Protein AF-A0A7Y7ZBY7-F1 (afdb_monomer)

Organism: Pseudomonas putida (NCBI:txid303)

Radius of gyration: 18.75 Å; Cα contacts (8 Å, |Δi|>4): 855; chains: 1; bounding box: 48×43×57 Å

Sequence (317 aa):
MVASNGKLLLANDKRLPATGGPALFTLDLEQGKISGEPTVLPGDALKEADKYEALTKTLDGRYIIASTAFNKAGTEQDPRADILSTLLYWPVDEPEAAKPLSPSSRGGVTSSIALRKQISEAIGAPYFQIEGITMAPSEPAHEKAADGQLIIGIRKQGNSSADSHFGFLLISAHVKFRNGTLELVEAFKTIQNLNIQAQGQTLGLSGLEYDRFNKDRLYAVTSFEQQSVDAAGKKSTEIGGLLWAVPFTAGKPGTPKLLTREDGSALVFSNKPEGVEVLDAHQIIVVHDDDRVEVKTSEAGIKRGDNEFAYSKIIFP

Secondary structure (DSSP, 8-state):
-EEETTEEEEE-SS--TTT---SEEEEEEETTEEEEEEEEPP-HHHHH-S---EEEE-TTSSEEEEE---S----SS-GGGGGGS-EEEEETT-GGG-EESS-EEETTEEESHHHHHHHHHHHT-SEEEEEEEEEEPPPGGGTTT-SEEEEEEEEEEESSSTTEEEEEEEEEEEEEEETTEEEESS--EEEEEE--EETTEE-EEEEEEE-TTT-SEEEEEEEEEEEEE-TTS-EEEEEEEEEEEEEEETTEE---EE-B-TTS-B-EESSEEEEEEE-SSSEEEEEEE-SSSPPPSBTTBBPP-TTPPPEEEEE--

Foldseek 3Di:
DEDDDQKDWDAALAQDVVPSAASIWIFGADPNDTDDFTHGDDADLRRLDRTWQEKEAALVRQKIKTAAFLQDAADLVGGSRPSSGFIWMDGPVCSNRIDGACWDDGPRDIGNSVLLVLVCVQVVFNGWTWNEWEWAAAFPVCNVPASTKIKTFTQWGHNHPVGIAGWGWIKIFGWHDDPNHIYTPDGIHTQDTDQDDDPNFGWGWQYWYQQSAVRFWIKTKIKDWDWDADPVRDIDIQIKIFIWTFTADSRGTHDIDFDADPVRHGLMASFGWRYKYHPHPFKIKTFGDPPHDADDDDQNWDGDDPRDTIMHIGGHD

Solvent-accessible surface area (backbone atoms only — not comparable to full-atom values): 16248 Å² total; per-residue (Å²): 48,37,78,54,96,56,26,36,39,39,57,30,86,53,55,45,83,91,70,76,41,32,17,37,29,31,30,40,36,56,99,83,42,80,44,80,71,72,44,66,57,62,33,68,67,56,49,67,31,66,44,42,40,24,28,27,45,43,85,84,61,56,31,37,38,38,26,26,35,46,68,53,63,39,48,95,92,49,30,78,41,25,46,38,20,28,37,36,36,24,44,67,92,38,51,60,64,36,43,52,40,66,64,40,72,46,93,86,40,70,14,12,47,68,48,53,59,44,49,23,62,36,72,71,33,82,23,38,28,39,21,17,27,24,40,40,65,38,33,76,93,36,55,89,78,29,77,20,20,47,34,40,29,32,14,34,37,21,82,34,86,90,58,44,46,63,18,42,31,34,32,34,26,40,24,31,76,55,97,91,38,70,40,72,75,48,74,45,36,63,67,42,79,44,83,50,67,58,96,92,37,70,29,17,39,18,15,31,26,48,33,82,67,76,64,45,33,30,43,34,30,28,22,41,77,45,80,46,66,49,99,86,69,50,77,46,72,50,48,18,24,42,42,28,44,23,40,29,55,75,52,40,69,52,78,71,38,78,40,54,44,97,88,66,47,72,45,59,28,77,40,31,38,47,22,40,36,68,77,51,80,38,32,38,41,34,36,37,58,60,93,84,56,87,58,63,74,51,74,62,17,35,51,50,60,102,80,51,68,30,34,21,63,47,75,56,131

pLDDT: mean 89.02, std 11.72, range [44.09, 98.75]

Nearest PDB structures (foldseek):
  7rec-assembly1_E-2  TM=4.934E-01  e=1.276E+00  Homo sapiens
  5ig3-assembly1_F  TM=5.056E-01  e=1.755E+00  Homo sapiens
  8uso-assembly1_B  TM=4.730E-01  e=1.496E+00  Homo sapiens
  8syg-assembly1_B  TM=4.319E-01  e=1.664E+00  Aequorea victoria
  7rec-assembly1_G-2  TM=3.581E-01  e=1.951E+00  Homo sapiens

Structure (mmCIF, N/CA/C/O backbone):
data_AF-A0A7Y7ZBY7-F1
#
_entry.id   AF-A0A7Y7ZBY7-F1
#
loop_
_atom_site.group_PDB
_atom_site.id
_atom_site.type_symbol
_atom_site.label_atom_id
_atom_site.label_alt_id
_atom_site.label_comp_id
_atom_site.label_asym_id
_atom_site.label_entity_id
_atom_site.label_seq_id
_atom_site.pdbx_PDB_ins_code
_atom_site.Cartn_x
_atom_site.Cartn_y
_atom_site.Cartn_z
_atom_site.occupancy
_atom_site.B_iso_or_equiv
_atom_site.auth_seq_id
_atom_site.auth_comp_id
_atom_site.auth_asym_id
_atom_site.auth_atom_id
_atom_site.pdbx_PDB_model_num
ATOM 1 N N . MET A 1 1 ? 1.344 -5.237 4.515 1.00 91.12 1 MET A N 1
ATOM 2 C CA . MET A 1 1 ? 1.536 -6.698 4.685 1.00 91.12 1 MET A CA 1
ATOM 3 C C . MET A 1 1 ? 0.849 -7.436 3.547 1.00 91.12 1 MET A C 1
ATOM 5 O O . MET A 1 1 ? 0.058 -6.802 2.868 1.00 91.12 1 MET A O 1
ATOM 9 N N . VAL A 1 2 ? 1.123 -8.724 3.340 1.00 93.62 2 VAL A N 1
ATOM 10 C CA . VAL A 1 2 ? 0.410 -9.560 2.356 1.00 93.62 2 VAL A CA 1
ATOM 11 C C . VAL A 1 2 ? 0.508 -11.044 2.720 1.00 93.62 2 VAL A C 1
ATOM 13 O O . VAL A 1 2 ? 1.566 -11.499 3.156 1.00 93.62 2 VAL A O 1
ATOM 16 N N . ALA A 1 3 ? -0.573 -11.810 2.550 1.00 93.69 3 ALA A N 1
ATOM 17 C CA . ALA A 1 3 ? -0.591 -13.248 2.827 1.00 93.69 3 ALA A CA 1
ATOM 18 C C . ALA A 1 3 ? -0.306 -14.071 1.560 1.00 93.69 3 ALA A C 1
ATOM 20 O O . ALA A 1 3 ? -0.929 -13.859 0.512 1.00 93.69 3 ALA A O 1
ATOM 21 N N . SER A 1 4 ? 0.601 -15.046 1.653 1.00 91.75 4 SER A N 1
ATOM 22 C CA . SER A 1 4 ? 0.929 -15.966 0.557 1.00 91.75 4 SER A CA 1
ATOM 23 C C . SER A 1 4 ? 1.514 -17.282 1.070 1.00 91.75 4 SER A C 1
ATOM 25 O O . SER A 1 4 ? 2.331 -17.267 1.982 1.00 91.75 4 SER A O 1
ATOM 27 N N . ASN A 1 5 ? 1.115 -18.416 0.483 1.00 89.31 5 ASN A N 1
ATOM 28 C CA . ASN A 1 5 ? 1.689 -19.745 0.753 1.00 89.31 5 ASN A CA 1
ATOM 29 C C . ASN A 1 5 ? 1.814 -20.103 2.254 1.00 89.31 5 ASN A C 1
ATOM 31 O O . ASN A 1 5 ? 2.837 -20.619 2.694 1.00 89.31 5 ASN A O 1
ATOM 35 N N . GLY A 1 6 ? 0.779 -19.807 3.055 1.00 90.94 6 GLY A N 1
ATOM 36 C CA . GLY A 1 6 ? 0.781 -20.077 4.504 1.00 90.94 6 GLY A CA 1
ATOM 37 C C . GLY A 1 6 ? 1.701 -19.159 5.317 1.00 90.94 6 GLY A C 1
ATOM 38 O O . GLY A 1 6 ? 1.987 -19.441 6.476 1.00 90.94 6 GLY A O 1
ATOM 39 N N . LYS A 1 7 ? 2.173 -18.062 4.720 1.00 92.50 7 LYS A N 1
ATOM 40 C CA . LYS A 1 7 ? 3.019 -17.051 5.353 1.00 92.50 7 LYS A CA 1
ATOM 41 C C . LYS A 1 7 ? 2.389 -15.670 5.257 1.00 92.50 7 LYS A C 1
ATOM 43 O O . LYS A 1 7 ? 1.647 -15.363 4.320 1.00 92.50 7 LYS A O 1
ATOM 48 N N . LEU A 1 8 ? 2.730 -14.819 6.215 1.00 92.12 8 LEU A N 1
ATOM 49 C CA . LEU A 1 8 ? 2.445 -13.393 6.190 1.00 92.12 8 LEU A CA 1
ATOM 50 C C . LEU A 1 8 ? 3.744 -12.628 5.950 1.00 92.12 8 LEU A C 1
ATOM 52 O O . LEU A 1 8 ? 4.642 -12.648 6.788 1.00 92.12 8 LEU A O 1
ATOM 56 N N . LEU A 1 9 ? 3.835 -11.949 4.810 1.00 92.62 9 LEU A N 1
ATOM 57 C CA . LEU A 1 9 ? 4.921 -11.031 4.495 1.00 92.62 9 LEU A CA 1
ATOM 58 C C . LEU A 1 9 ? 4.618 -9.647 5.080 1.00 92.62 9 LEU A C 1
ATOM 60 O O . LEU A 1 9 ? 3.569 -9.048 4.819 1.00 92.62 9 LEU A O 1
ATOM 64 N N . LEU A 1 10 ? 5.564 -9.129 5.852 1.00 88.56 10 LEU A N 1
ATOM 65 C CA . LEU A 1 10 ? 5.464 -7.887 6.607 1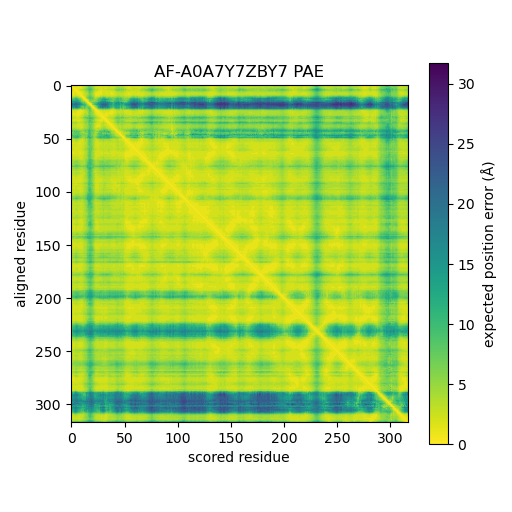.00 88.56 10 LEU A CA 1
ATOM 66 C C . LEU A 1 10 ? 6.595 -6.941 6.213 1.00 88.56 10 LEU A C 1
ATOM 68 O O . LEU A 1 10 ? 7.686 -7.378 5.850 1.00 88.56 10 LEU A O 1
ATOM 72 N N . ALA A 1 11 ? 6.303 -5.647 6.297 1.00 84.88 11 ALA A N 1
ATOM 73 C CA . ALA A 1 11 ? 7.280 -4.574 6.221 1.00 84.88 11 ALA A CA 1
ATOM 74 C C . ALA A 1 11 ? 7.363 -3.908 7.594 1.00 84.88 11 ALA A C 1
ATOM 76 O O . ALA A 1 11 ? 6.328 -3.685 8.219 1.00 84.88 11 ALA A O 1
ATOM 77 N N . ASN A 1 12 ? 8.572 -3.608 8.053 1.00 73.19 12 ASN A N 1
ATOM 78 C CA . ASN A 1 12 ? 8.822 -2.949 9.327 1.00 73.19 12 ASN A CA 1
ATOM 79 C C . ASN A 1 12 ? 9.445 -1.568 9.110 1.00 73.19 12 ASN A C 1
ATOM 81 O O . ASN A 1 12 ? 10.147 -1.329 8.127 1.00 73.19 12 ASN A O 1
ATOM 85 N N . ASP A 1 13 ? 9.194 -0.652 10.036 1.00 64.81 13 ASP A N 1
ATOM 86 C CA . ASP A 1 13 ? 9.792 0.676 10.036 1.00 64.81 13 ASP A CA 1
ATOM 87 C C . ASP A 1 13 ? 11.280 0.654 10.429 1.00 64.81 13 ASP A C 1
ATOM 89 O O . ASP A 1 13 ? 12.023 1.588 10.114 1.00 64.81 13 ASP A O 1
ATOM 93 N N . LYS A 1 14 ? 11.720 -0.434 11.073 1.00 60.06 14 LYS A N 1
ATOM 94 C CA . LYS A 1 14 ? 13.092 -0.670 11.527 1.00 60.06 14 LYS A CA 1
ATOM 95 C C . LYS A 1 14 ? 13.695 -1.904 10.875 1.00 60.06 14 LYS A C 1
ATOM 97 O O . LYS A 1 14 ? 13.043 -2.930 10.680 1.00 60.06 14 LYS A O 1
ATOM 102 N N . ARG A 1 15 ? 15.004 -1.830 10.623 1.00 61.16 15 ARG A N 1
ATOM 103 C CA . ARG A 1 15 ? 15.808 -3.010 10.284 1.00 61.16 15 ARG A CA 1
ATOM 104 C C . ARG A 1 15 ? 15.755 -4.008 11.438 1.00 61.16 15 ARG A C 1
ATOM 106 O O . ARG A 1 15 ? 15.867 -3.614 12.599 1.00 61.16 15 ARG A O 1
ATOM 113 N N . LEU A 1 16 ? 15.644 -5.294 11.118 1.00 58.69 16 LEU A N 1
ATOM 114 C CA . LEU A 1 16 ? 15.650 -6.346 12.131 1.00 58.69 16 LEU A CA 1
ATOM 115 C C . LEU A 1 16 ? 17.054 -6.446 12.774 1.00 58.69 16 LEU A C 1
ATOM 117 O O . LEU A 1 16 ? 18.022 -6.762 12.070 1.00 58.69 16 LEU A O 1
ATOM 121 N N . PRO A 1 17 ? 17.204 -6.179 14.092 1.00 44.09 17 PRO A N 1
ATOM 122 C CA . PRO A 1 17 ? 18.516 -6.004 14.727 1.00 44.09 17 PRO A CA 1
ATOM 123 C C . PRO A 1 17 ? 19.421 -7.239 14.678 1.00 44.09 17 PRO A C 1
ATOM 125 O O . PRO A 1 17 ? 20.640 -7.102 14.643 1.00 44.09 17 PRO A O 1
ATOM 128 N N . ALA A 1 18 ? 18.841 -8.442 14.669 1.00 44.91 18 ALA A N 1
ATOM 129 C CA . ALA A 1 18 ? 19.596 -9.691 14.761 1.00 44.91 18 ALA A CA 1
ATOM 130 C C . ALA A 1 18 ? 20.302 -10.095 13.453 1.00 44.91 18 ALA A C 1
ATOM 132 O O . ALA A 1 18 ? 21.218 -10.912 13.482 1.00 44.91 18 ALA A O 1
ATOM 133 N N . THR A 1 19 ? 19.896 -9.538 12.307 1.00 46.94 19 THR A N 1
ATOM 134 C CA . THR A 1 19 ? 20.365 -9.990 10.984 1.00 46.94 19 THR A CA 1
ATOM 135 C C . THR A 1 19 ? 20.884 -8.864 10.093 1.00 46.94 19 THR A C 1
ATOM 137 O O . THR A 1 19 ? 21.463 -9.147 9.046 1.00 46.94 19 THR A O 1
ATOM 140 N N . GLY A 1 20 ? 20.679 -7.590 10.464 1.00 49.62 20 GLY A N 1
ATOM 141 C CA . GLY A 1 20 ? 21.021 -6.439 9.614 1.00 49.62 20 GLY A CA 1
ATOM 142 C C . GLY A 1 20 ? 20.280 -6.424 8.269 1.00 49.62 20 GLY A C 1
ATOM 143 O O . GLY A 1 20 ? 20.658 -5.674 7.368 1.00 49.62 20 GLY A O 1
ATOM 144 N N . GLY A 1 21 ? 19.264 -7.282 8.134 1.00 52.72 21 GLY A N 1
ATOM 145 C CA . GLY A 1 21 ? 18.541 -7.561 6.904 1.00 52.72 21 GLY A CA 1
ATOM 146 C C . GLY A 1 21 ? 17.470 -6.520 6.567 1.00 52.72 21 GLY A C 1
ATOM 147 O O . GLY A 1 21 ? 17.202 -5.624 7.374 1.00 52.72 21 GLY A O 1
ATOM 148 N N . PRO A 1 22 ? 16.873 -6.617 5.365 1.00 60.41 22 PRO A N 1
ATOM 149 C CA . PRO A 1 22 ? 15.846 -5.697 4.891 1.00 60.41 22 PRO A CA 1
ATOM 150 C C . PRO A 1 22 ? 14.668 -5.593 5.861 1.00 60.41 22 PRO A C 1
ATOM 152 O O . PRO A 1 22 ? 14.373 -6.512 6.622 1.00 60.41 22 PRO A O 1
ATOM 155 N N . ALA A 1 23 ? 13.938 -4.485 5.758 1.00 73.00 23 ALA A N 1
ATOM 156 C CA . ALA A 1 23 ? 12.681 -4.247 6.465 1.00 73.00 23 ALA A CA 1
ATOM 157 C C . ALA A 1 23 ? 11.562 -5.258 6.124 1.00 73.00 23 ALA A C 1
ATOM 159 O O . ALA A 1 23 ? 10.468 -5.146 6.664 1.00 73.00 23 ALA A O 1
ATOM 160 N N . LEU A 1 24 ? 11.807 -6.226 5.231 1.00 85.25 24 LEU A N 1
ATOM 161 C CA . LEU A 1 24 ? 10.846 -7.224 4.772 1.00 85.25 24 LEU A CA 1
ATOM 162 C C . LEU A 1 24 ? 11.161 -8.608 5.342 1.00 85.25 24 LEU A C 1
ATOM 164 O O . LEU A 1 24 ? 12.264 -9.133 5.169 1.00 85.25 24 LEU A O 1
ATOM 168 N N . PHE A 1 25 ? 10.163 -9.226 5.965 1.00 86.19 25 PHE A N 1
ATOM 169 C CA . PHE A 1 25 ? 10.272 -10.572 6.519 1.00 86.19 25 PHE A CA 1
ATOM 170 C C . PHE A 1 25 ? 8.935 -11.306 6.506 1.00 86.19 25 PHE A C 1
ATOM 172 O O . PHE A 1 25 ? 7.874 -10.702 6.367 1.00 86.19 25 PHE A O 1
ATOM 179 N N . THR A 1 26 ? 8.990 -12.623 6.672 1.00 89.81 26 THR A N 1
ATOM 180 C CA . THR A 1 26 ? 7.810 -13.482 6.787 1.00 89.81 26 THR A CA 1
ATOM 181 C C . THR A 1 26 ? 7.651 -14.039 8.190 1.00 89.81 26 THR A C 1
ATOM 183 O O . THR A 1 26 ? 8.639 -14.316 8.869 1.00 89.81 26 THR A O 1
ATOM 186 N N . LEU A 1 27 ? 6.397 -14.221 8.588 1.00 88.94 27 LEU A N 1
ATOM 187 C CA . LEU A 1 27 ? 5.966 -15.045 9.715 1.00 88.94 27 LEU A CA 1
ATOM 188 C C . LEU A 1 27 ? 5.035 -16.141 9.194 1.00 88.94 27 LEU A C 1
ATOM 190 O O . LEU A 1 27 ? 4.453 -15.997 8.114 1.00 88.94 27 LEU A O 1
ATOM 194 N N . ASP A 1 28 ? 4.884 -17.226 9.944 1.00 90.81 28 ASP A N 1
ATOM 195 C CA . ASP A 1 28 ? 3.938 -18.277 9.583 1.00 90.81 28 ASP A CA 1
ATOM 196 C C . ASP A 1 28 ? 2.507 -17.812 9.872 1.00 90.81 28 ASP A C 1
ATOM 198 O O . ASP A 1 28 ? 2.245 -17.068 10.822 1.00 90.81 28 ASP A O 1
ATOM 202 N N . LEU A 1 29 ? 1.579 -18.225 9.011 1.00 90.75 29 LEU A N 1
ATOM 203 C CA . LEU A 1 29 ? 0.178 -17.837 9.055 1.00 90.75 29 LEU A CA 1
ATOM 204 C C . LEU A 1 29 ? -0.705 -19.075 8.901 1.00 90.75 29 LEU A C 1
ATOM 206 O O . LEU A 1 29 ? -0.967 -19.544 7.793 1.00 90.75 29 LEU A O 1
ATOM 210 N N . GLU A 1 30 ? -1.227 -19.560 10.023 1.00 88.88 30 GLU A N 1
ATOM 211 C CA . GLU A 1 30 ? -2.091 -20.739 10.073 1.00 88.88 30 GLU A CA 1
ATOM 212 C C . GLU A 1 30 ? -3.453 -20.371 10.654 1.00 88.88 30 GLU A C 1
ATOM 214 O O . GLU A 1 30 ? -3.549 -19.834 11.755 1.00 88.88 30 GLU A O 1
ATOM 219 N N . GLN A 1 31 ? -4.531 -20.626 9.903 1.00 84.81 31 GLN A N 1
ATOM 220 C CA . GLN A 1 31 ? -5.911 -20.310 10.325 1.00 84.81 31 GLN A CA 1
ATOM 221 C C . GLN A 1 31 ? -6.081 -18.842 10.787 1.00 84.81 31 GLN A C 1
ATOM 223 O O . GLN A 1 31 ? -6.868 -18.501 11.680 1.00 84.81 31 GLN A O 1
ATOM 228 N N . GLY A 1 32 ? -5.294 -17.955 10.169 1.00 82.62 32 GLY A N 1
ATOM 229 C CA . GLY A 1 32 ? -5.245 -16.531 10.469 1.00 82.62 32 GLY A CA 1
ATOM 230 C C . GLY A 1 32 ? -4.664 -16.178 11.838 1.00 82.62 32 GLY A C 1
ATOM 231 O O . GLY A 1 32 ? -4.966 -15.109 12.364 1.00 82.62 32 GLY A O 1
ATOM 232 N N . LYS A 1 33 ? -3.866 -17.076 12.415 1.00 84.44 33 LYS A N 1
ATOM 233 C CA . LYS A 1 33 ? -2.984 -16.808 13.543 1.00 84.44 33 LYS A CA 1
ATOM 234 C C . LYS A 1 33 ? -1.560 -16.650 13.019 1.00 84.44 33 LYS A C 1
ATOM 236 O O . LYS A 1 33 ? -1.093 -17.487 12.249 1.00 84.44 33 LYS A O 1
ATOM 241 N N . ILE A 1 34 ? -0.904 -15.573 13.438 1.00 85.06 34 ILE A N 1
ATOM 242 C CA . ILE A 1 34 ? 0.516 -15.339 13.172 1.00 85.06 34 ILE A CA 1
ATOM 243 C C . ILE A 1 34 ? 1.332 -16.104 14.219 1.00 85.06 34 ILE A C 1
ATOM 245 O O . ILE A 1 34 ? 0.965 -16.099 15.397 1.00 85.06 34 ILE A O 1
ATOM 249 N N . SER A 1 35 ? 2.407 -16.766 13.796 1.00 85.25 35 SER A N 1
ATOM 250 C CA . SER A 1 35 ? 3.350 -17.441 14.691 1.00 85.25 35 SER A CA 1
ATOM 251 C C . SER A 1 35 ? 4.730 -17.619 14.053 1.00 85.25 35 SER A C 1
ATOM 253 O O . SER A 1 35 ? 4.918 -17.358 12.865 1.00 85.25 35 SER A O 1
ATOM 255 N N . GLY A 1 36 ? 5.678 -18.129 14.839 1.00 82.50 36 GLY A N 1
ATOM 256 C CA . GLY A 1 36 ? 7.024 -18.458 14.376 1.00 82.50 36 GLY A CA 1
ATOM 257 C C . GLY A 1 36 ? 7.995 -17.285 14.484 1.00 82.50 36 GLY A C 1
ATOM 258 O O . GLY A 1 36 ? 7.647 -16.203 14.950 1.00 82.50 36 GLY A O 1
ATOM 259 N N . GLU A 1 37 ? 9.236 -17.527 14.072 1.00 80.94 37 GLU A N 1
ATOM 260 C CA . GLU A 1 37 ? 10.295 -16.517 14.087 1.00 80.94 37 GLU A CA 1
ATOM 261 C C . GLU A 1 37 ? 10.375 -15.778 12.738 1.00 80.94 37 GLU A C 1
ATOM 263 O O . GLU A 1 37 ? 10.221 -16.409 11.683 1.00 80.94 37 GLU A O 1
ATOM 268 N N . PRO A 1 38 ? 10.664 -14.462 12.731 1.00 82.44 38 PRO A N 1
ATOM 269 C CA . PRO A 1 38 ? 10.827 -13.687 11.505 1.00 82.44 38 PRO A CA 1
ATOM 270 C C . PRO A 1 38 ? 11.878 -14.280 10.558 1.00 82.44 38 PRO A C 1
ATOM 272 O O . PRO A 1 38 ? 13.056 -14.392 10.899 1.00 82.44 38 PRO A O 1
ATOM 275 N N . THR A 1 39 ? 11.478 -14.578 9.321 1.00 85.44 39 THR A N 1
ATOM 276 C CA . THR A 1 39 ? 12.400 -14.974 8.246 1.00 85.44 39 THR A CA 1
ATOM 277 C C . THR A 1 39 ? 12.579 -13.830 7.256 1.00 85.44 39 THR A C 1
ATOM 279 O O . THR A 1 39 ? 11.656 -13.476 6.524 1.00 85.44 39 THR A O 1
ATOM 282 N N . VAL A 1 40 ? 13.775 -13.248 7.235 1.00 84.38 40 VAL A N 1
ATOM 283 C CA . VAL A 1 40 ? 14.141 -12.116 6.372 1.00 84.38 40 VAL A CA 1
ATOM 284 C C . VAL A 1 40 ? 14.174 -12.519 4.898 1.00 84.38 40 VAL A C 1
ATOM 286 O O . VAL A 1 40 ? 14.693 -13.582 4.558 1.00 84.38 40 VAL A O 1
ATOM 289 N N . LEU A 1 41 ? 13.673 -11.651 4.015 1.00 84.38 41 LEU A N 1
ATOM 290 C CA . LEU A 1 41 ? 13.715 -11.896 2.572 1.00 84.38 41 LEU A CA 1
ATOM 291 C C . LEU A 1 41 ? 15.125 -11.656 1.995 1.00 84.38 41 LEU A C 1
ATOM 293 O O . LEU A 1 41 ? 15.736 -10.624 2.291 1.00 84.38 41 LEU A O 1
ATOM 297 N N . PRO A 1 42 ? 15.654 -12.562 1.149 1.00 79.50 42 PRO A N 1
ATOM 298 C CA . PRO A 1 42 ? 16.878 -12.312 0.394 1.00 79.50 42 PRO A CA 1
ATOM 299 C C . PRO A 1 42 ? 16.610 -11.385 -0.807 1.00 79.50 42 PRO A C 1
ATOM 301 O O . PRO A 1 42 ? 15.470 -11.194 -1.211 1.00 79.50 42 PRO A O 1
ATOM 304 N N . GLY A 1 43 ? 17.673 -10.824 -1.393 1.00 76.69 43 GLY A N 1
ATOM 305 C CA . GLY A 1 43 ? 17.598 -9.957 -2.578 1.00 76.69 43 GLY A CA 1
ATOM 306 C C . GLY A 1 43 ? 18.186 -8.568 -2.345 1.00 76.69 43 GLY A C 1
ATOM 307 O O . GLY A 1 43 ? 17.932 -7.935 -1.322 1.00 76.69 43 GLY A O 1
ATOM 308 N N . ASP A 1 44 ? 19.000 -8.091 -3.284 1.00 73.81 44 ASP A N 1
ATOM 309 C CA . ASP A 1 44 ? 19.742 -6.838 -3.099 1.00 73.81 44 ASP A CA 1
ATOM 310 C C . ASP A 1 44 ? 18.858 -5.606 -3.296 1.00 73.81 44 ASP A C 1
ATOM 312 O O . ASP A 1 44 ? 18.889 -4.712 -2.455 1.00 73.81 44 ASP A O 1
ATOM 316 N N . ALA A 1 45 ? 17.964 -5.614 -4.291 1.00 74.38 45 ALA A N 1
ATOM 317 C CA . ALA A 1 45 ? 16.979 -4.544 -4.481 1.00 74.38 45 ALA A CA 1
ATOM 318 C C . ALA A 1 45 ? 16.080 -4.348 -3.246 1.00 74.38 45 ALA A C 1
ATOM 320 O O . ALA A 1 45 ? 15.691 -3.228 -2.924 1.00 74.38 45 ALA A O 1
ATOM 321 N N . LEU A 1 46 ? 15.791 -5.427 -2.507 1.00 77.69 46 LEU A N 1
ATOM 322 C CA . LEU A 1 46 ? 15.007 -5.352 -1.274 1.00 77.69 46 LEU A CA 1
ATOM 323 C C . LEU A 1 46 ? 15.780 -4.683 -0.125 1.00 77.69 46 LEU A C 1
ATOM 325 O O . LEU A 1 46 ? 15.154 -4.056 0.728 1.00 77.69 46 LEU A O 1
ATOM 329 N N . LYS A 1 47 ? 17.117 -4.784 -0.115 1.00 72.38 47 LYS A N 1
ATOM 330 C CA . LYS A 1 47 ? 18.008 -4.193 0.902 1.00 72.38 47 LYS A CA 1
ATOM 331 C C . LYS A 1 47 ? 18.302 -2.715 0.676 1.00 72.38 47 LYS A C 1
ATOM 333 O O . LYS A 1 47 ? 18.739 -2.051 1.613 1.00 72.38 47 LYS A O 1
ATOM 338 N N . GLU A 1 48 ? 18.123 -2.213 -0.545 1.00 73.06 48 GLU A N 1
ATOM 339 C CA . GLU A 1 48 ? 18.441 -0.820 -0.874 1.00 73.06 48 GLU A CA 1
ATOM 340 C C . GLU A 1 48 ? 17.526 0.172 -0.151 1.00 73.06 48 GLU A C 1
ATOM 342 O O . GLU A 1 48 ? 17.979 1.255 0.215 1.00 73.06 48 GLU A O 1
ATOM 347 N N . ALA A 1 49 ? 16.264 -0.198 0.095 1.00 70.69 49 ALA A N 1
ATOM 348 C CA . ALA A 1 49 ? 15.328 0.623 0.850 1.00 70.69 49 ALA A CA 1
ATOM 349 C C . ALA A 1 49 ? 15.358 0.298 2.348 1.00 70.69 49 ALA A C 1
ATOM 351 O O . ALA A 1 49 ? 15.127 -0.836 2.767 1.00 70.69 49 ALA A O 1
ATOM 352 N N . ASP A 1 50 ? 15.556 1.336 3.163 1.00 67.69 50 ASP A N 1
ATOM 353 C CA . ASP A 1 50 ? 15.514 1.225 4.625 1.00 67.69 50 ASP A CA 1
ATOM 354 C C . ASP A 1 50 ? 14.113 0.918 5.166 1.00 67.69 50 ASP A C 1
ATOM 356 O O . ASP A 1 50 ? 13.994 0.351 6.250 1.00 67.69 50 ASP A O 1
ATOM 360 N N . LYS A 1 51 ? 13.061 1.303 4.430 1.00 80.94 51 LYS A N 1
ATOM 361 C CA . LYS A 1 51 ? 11.665 1.158 4.848 1.00 80.94 51 LYS A CA 1
ATOM 362 C C . LYS A 1 51 ? 10.733 0.942 3.657 1.00 80.94 51 LYS A C 1
ATOM 364 O O . LYS A 1 51 ? 10.787 1.688 2.676 1.00 80.94 51 LYS A O 1
ATOM 369 N N . TYR A 1 52 ? 9.826 -0.022 3.802 1.00 88.25 52 TYR A N 1
ATOM 370 C CA . TYR A 1 52 ? 8.650 -0.187 2.947 1.00 88.25 52 TYR A CA 1
ATOM 371 C C . TYR A 1 52 ? 7.403 0.178 3.744 1.00 88.25 52 TYR A C 1
ATOM 373 O O . TYR A 1 52 ? 7.305 -0.149 4.921 1.00 88.25 52 TYR A O 1
ATOM 381 N N . GLU A 1 53 ? 6.466 0.861 3.098 1.00 89.56 53 GLU A N 1
ATOM 382 C CA . GLU A 1 53 ? 5.233 1.339 3.736 1.00 89.56 53 GLU A CA 1
ATOM 383 C C . GLU A 1 53 ? 4.026 0.485 3.360 1.00 89.56 53 GLU A C 1
ATOM 385 O O . GLU A 1 53 ? 3.044 0.434 4.088 1.00 89.56 53 GLU A O 1
ATOM 390 N N . ALA A 1 54 ? 4.064 -0.175 2.202 1.00 93.00 54 ALA A N 1
ATOM 391 C CA . ALA A 1 54 ? 2.905 -0.896 1.705 1.00 93.00 54 ALA A CA 1
ATOM 392 C C . ALA A 1 54 ? 3.314 -2.113 0.873 1.00 93.00 54 ALA A C 1
ATOM 394 O O . ALA A 1 54 ? 4.346 -2.110 0.200 1.00 93.00 54 ALA A O 1
ATOM 395 N N . LEU A 1 55 ? 2.483 -3.153 0.932 1.00 95.50 55 LEU A N 1
ATOM 396 C CA . LEU A 1 55 ? 2.645 -4.434 0.247 1.00 95.50 55 LEU A CA 1
ATOM 397 C C . LEU A 1 55 ? 1.282 -4.858 -0.291 1.00 95.50 55 LEU A C 1
ATOM 399 O O . LEU A 1 55 ? 0.279 -4.636 0.376 1.00 95.50 55 LEU A O 1
ATOM 403 N N . THR A 1 56 ? 1.262 -5.500 -1.450 1.00 96.69 56 THR A N 1
ATOM 404 C CA . THR A 1 56 ? 0.088 -6.205 -1.971 1.00 96.69 56 THR A CA 1
ATOM 405 C C . THR A 1 56 ? 0.539 -7.349 -2.877 1.00 96.69 56 THR A C 1
ATOM 407 O O . THR A 1 56 ? 1.735 -7.532 -3.124 1.00 96.69 56 THR A O 1
ATOM 410 N N . LYS A 1 57 ? -0.412 -8.120 -3.399 1.00 95.62 57 LYS A N 1
ATOM 411 C CA . LYS A 1 57 ? -0.168 -9.126 -4.433 1.00 95.62 57 LYS A CA 1
ATOM 412 C C . LYS A 1 57 ? -1.058 -8.896 -5.636 1.00 95.62 57 LYS A C 1
ATOM 414 O O . LYS A 1 57 ? -2.159 -8.369 -5.538 1.00 95.62 57 LYS A O 1
ATOM 419 N N . THR A 1 58 ? -0.567 -9.338 -6.778 1.00 96.25 58 THR A N 1
ATOM 420 C CA . THR A 1 58 ? -1.332 -9.418 -8.026 1.00 96.25 58 THR A CA 1
ATOM 421 C C . THR A 1 58 ? -2.598 -10.258 -7.879 1.00 96.25 58 THR A C 1
ATOM 423 O O . THR A 1 58 ? -2.680 -11.142 -7.027 1.00 96.25 58 THR A O 1
ATOM 426 N N . LEU A 1 59 ? -3.599 -9.988 -8.724 1.00 95.62 59 LEU A N 1
ATOM 427 C CA . LEU A 1 59 ? -4.899 -10.671 -8.676 1.00 95.62 59 LEU A CA 1
ATOM 428 C C . LEU A 1 59 ? -4.793 -12.185 -8.903 1.00 95.62 59 LEU A C 1
ATOM 430 O O . LEU A 1 59 ? -5.595 -12.940 -8.361 1.00 95.62 59 LEU A O 1
ATOM 434 N N . ASP A 1 60 ? -3.804 -12.622 -9.684 1.00 94.31 60 ASP A N 1
ATOM 435 C CA . ASP A 1 60 ? -3.495 -14.037 -9.909 1.00 94.31 60 ASP A CA 1
ATOM 436 C C . ASP A 1 60 ? -2.587 -14.642 -8.823 1.00 94.31 60 ASP A C 1
ATOM 438 O O . ASP A 1 60 ? -2.291 -15.835 -8.858 1.00 94.31 60 ASP A O 1
ATOM 442 N N . GLY A 1 61 ? -2.146 -13.828 -7.859 1.00 94.50 61 GLY A N 1
ATOM 443 C CA . GLY A 1 61 ? -1.300 -14.230 -6.745 1.00 94.50 61 GLY A CA 1
ATOM 444 C C . GLY A 1 61 ? 0.137 -14.584 -7.122 1.00 94.50 61 GLY A C 1
ATOM 445 O O . GLY A 1 61 ? 0.840 -15.110 -6.269 1.00 94.50 61 GLY A O 1
ATOM 446 N N . ARG A 1 62 ? 0.597 -14.324 -8.354 1.00 95.31 62 ARG A N 1
ATOM 447 C CA . ARG A 1 62 ? 1.932 -14.761 -8.807 1.00 95.31 62 ARG A CA 1
ATOM 448 C C . ARG A 1 62 ? 3.061 -13.818 -8.416 1.00 95.31 62 ARG A C 1
ATOM 450 O O . ARG A 1 62 ? 4.203 -14.251 -8.296 1.00 95.31 62 ARG A O 1
ATOM 457 N N . TYR A 1 63 ? 2.750 -12.543 -8.220 1.00 96.94 63 TYR A N 1
ATOM 458 C CA . TYR A 1 63 ? 3.717 -11.502 -7.874 1.00 96.94 63 TYR A CA 1
ATOM 459 C C . TYR A 1 63 ? 3.305 -10.730 -6.630 1.00 96.94 63 TYR A C 1
ATOM 461 O O . TYR A 1 63 ? 2.123 -10.405 -6.460 1.00 96.94 63 TYR A O 1
ATOM 469 N N . ILE A 1 64 ? 4.306 -10.364 -5.835 1.00 97.12 64 ILE A N 1
ATOM 470 C CA . ILE A 1 64 ? 4.219 -9.361 -4.776 1.00 97.12 64 ILE A CA 1
ATOM 471 C C . ILE A 1 64 ? 4.613 -8.000 -5.346 1.00 97.12 64 ILE A C 1
ATOM 473 O O . ILE A 1 64 ? 5.476 -7.909 -6.219 1.00 97.12 64 ILE A O 1
ATOM 477 N N . ILE A 1 65 ? 3.975 -6.947 -4.841 1.00 97.25 65 ILE A N 1
ATOM 478 C CA . ILE A 1 65 ? 4.317 -5.553 -5.112 1.00 97.25 65 ILE A CA 1
ATOM 479 C C . ILE A 1 65 ? 4.540 -4.863 -3.766 1.00 97.25 65 ILE A C 1
ATOM 481 O O . ILE A 1 65 ? 3.752 -5.056 -2.841 1.00 97.25 65 ILE A O 1
ATOM 485 N N . ALA A 1 66 ? 5.591 -4.055 -3.655 1.00 95.31 66 ALA A N 1
ATOM 486 C CA . ALA A 1 66 ? 5.903 -3.262 -2.470 1.00 95.31 66 ALA A CA 1
ATOM 487 C C . ALA A 1 66 ? 6.165 -1.800 -2.836 1.00 95.31 66 ALA A C 1
ATOM 489 O O . ALA A 1 66 ? 6.637 -1.501 -3.932 1.00 95.31 66 ALA A O 1
ATOM 490 N N . SER A 1 67 ? 5.899 -0.891 -1.902 1.00 95.25 67 SER A N 1
ATOM 491 C CA . SER A 1 67 ? 6.154 0.541 -2.064 1.00 95.25 67 SER A CA 1
ATOM 492 C C . SER A 1 67 ? 6.941 1.097 -0.891 1.00 95.25 67 SER A C 1
ATOM 494 O O . SER A 1 67 ? 6.645 0.797 0.266 1.00 95.25 67 SER A O 1
ATOM 496 N N . THR A 1 68 ? 7.887 1.983 -1.185 1.00 93.62 68 THR A N 1
ATOM 497 C CA . THR A 1 68 ? 8.380 2.963 -0.212 1.00 93.62 68 THR A CA 1
ATOM 49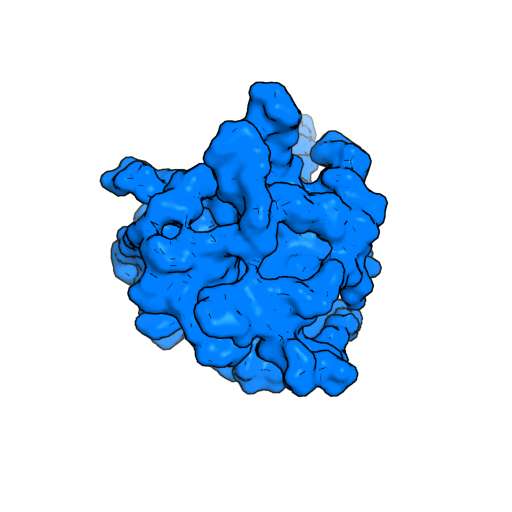8 C C . THR A 1 68 ? 7.360 4.100 -0.037 1.00 93.62 68 THR A C 1
ATOM 500 O O . THR A 1 68 ? 6.334 4.152 -0.719 1.00 93.62 68 THR A O 1
ATOM 503 N N . ALA A 1 69 ? 7.652 5.053 0.850 1.00 92.81 69 ALA A N 1
ATOM 504 C CA . ALA A 1 69 ? 6.759 6.175 1.146 1.00 92.81 69 ALA A CA 1
ATOM 505 C C . ALA A 1 69 ? 6.625 7.216 0.023 1.00 92.81 69 ALA A C 1
ATOM 507 O O . ALA A 1 69 ? 5.667 7.988 0.029 1.00 92.81 69 ALA A O 1
ATOM 508 N N . PHE A 1 70 ? 7.612 7.327 -0.876 1.00 95.56 70 PHE A N 1
ATOM 509 C CA . PHE A 1 70 ? 7.727 8.429 -1.844 1.00 95.56 70 PHE A CA 1
ATOM 510 C C . PHE A 1 70 ? 7.643 9.834 -1.206 1.00 95.56 70 PHE A C 1
ATOM 512 O O . PHE A 1 70 ? 7.345 10.818 -1.878 1.00 95.56 70 PHE A O 1
ATOM 519 N N . ASN A 1 71 ? 7.949 9.998 0.080 1.00 92.50 71 ASN A N 1
ATOM 520 C CA . ASN A 1 71 ? 7.900 11.311 0.739 1.00 92.50 71 ASN A CA 1
ATOM 521 C C . ASN A 1 71 ? 9.204 12.114 0.601 1.00 92.50 71 ASN A C 1
ATOM 523 O O . ASN A 1 71 ? 9.242 13.299 0.932 1.00 92.50 71 ASN A O 1
ATOM 527 N N . LYS A 1 72 ? 10.267 11.485 0.089 1.00 92.00 72 LYS A N 1
ATOM 52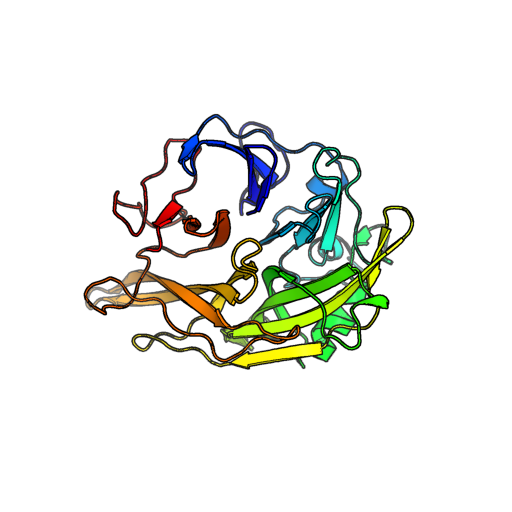8 C CA . LYS A 1 72 ? 11.586 12.081 -0.137 1.00 92.00 72 LYS A CA 1
ATOM 529 C C . LYS A 1 72 ? 12.158 11.615 -1.477 1.00 92.00 72 LYS A C 1
ATOM 531 O O . LYS A 1 72 ? 11.821 10.538 -1.967 1.00 92.00 72 LYS A O 1
ATOM 536 N N . ALA A 1 73 ? 13.015 12.448 -2.052 1.00 92.88 73 ALA A N 1
ATOM 537 C CA . ALA A 1 73 ? 13.794 12.162 -3.250 1.00 92.88 73 ALA A CA 1
ATOM 538 C C . ALA A 1 73 ? 15.136 12.898 -3.163 1.00 92.88 73 ALA A C 1
ATOM 540 O O . ALA A 1 73 ? 15.248 13.896 -2.445 1.00 92.88 73 ALA A O 1
ATOM 541 N N . GLY A 1 74 ? 16.141 12.401 -3.879 1.00 92.75 74 GLY A N 1
ATOM 542 C CA . GLY A 1 74 ? 17.433 13.061 -4.001 1.00 92.75 74 GLY A CA 1
ATOM 543 C C . GLY A 1 74 ? 17.383 14.273 -4.931 1.00 92.75 74 GLY A C 1
ATOM 544 O O . GLY A 1 74 ? 16.392 14.528 -5.629 1.00 92.75 74 GLY A O 1
ATOM 545 N N . THR A 1 75 ? 18.480 15.020 -4.957 1.00 93.75 75 THR A N 1
ATOM 546 C CA . THR A 1 75 ? 18.718 16.084 -5.941 1.00 93.75 75 THR A CA 1
ATOM 547 C C . THR A 1 75 ? 19.560 15.552 -7.099 1.00 93.75 75 THR A C 1
ATOM 549 O O . THR A 1 75 ? 20.036 14.420 -7.070 1.00 93.75 75 THR A O 1
ATOM 552 N N . GLU A 1 76 ? 19.773 16.363 -8.137 1.00 91.00 76 GLU A N 1
ATOM 553 C CA . GLU A 1 76 ? 20.706 15.999 -9.212 1.00 91.00 76 GLU A CA 1
ATOM 554 C C . GLU A 1 76 ? 22.144 15.817 -8.701 1.00 91.00 76 GLU A C 1
ATOM 556 O O . GLU A 1 76 ? 22.877 14.981 -9.221 1.00 91.00 76 GLU A O 1
ATOM 561 N N . GLN A 1 77 ? 22.538 16.577 -7.674 1.00 92.88 77 GLN A N 1
ATOM 562 C CA . GLN A 1 77 ? 23.875 16.532 -7.077 1.00 92.88 77 GLN A CA 1
ATOM 563 C C . GLN A 1 77 ? 24.020 15.415 -6.031 1.00 92.88 77 GLN A C 1
ATOM 565 O O . GLN A 1 77 ? 25.126 14.924 -5.822 1.00 92.88 77 GLN A O 1
ATOM 570 N N . ASP A 1 78 ? 22.924 15.016 -5.378 1.00 93.88 78 ASP A N 1
ATOM 571 C CA . ASP A 1 78 ? 22.887 13.923 -4.402 1.00 93.88 78 ASP A CA 1
ATOM 572 C C . ASP A 1 78 ? 21.630 13.052 -4.598 1.00 93.88 78 ASP A C 1
ATOM 574 O O . ASP A 1 78 ? 20.601 13.268 -3.943 1.00 93.88 78 ASP A O 1
ATOM 578 N N . PRO A 1 79 ? 21.685 12.059 -5.505 1.00 93.56 79 PRO A N 1
ATOM 579 C CA . PRO A 1 79 ? 20.530 11.244 -5.867 1.00 93.56 79 PRO A CA 1
ATOM 580 C C . PRO A 1 79 ? 20.278 10.074 -4.909 1.00 93.56 79 PRO A C 1
ATOM 582 O O . PRO A 1 79 ? 19.358 9.297 -5.136 1.00 93.56 79 PRO A O 1
ATOM 585 N N . ARG A 1 80 ? 21.053 9.916 -3.825 1.00 91.56 80 ARG A N 1
ATOM 586 C CA . ARG A 1 80 ? 20.959 8.745 -2.925 1.00 91.56 80 ARG A CA 1
ATOM 587 C C . ARG A 1 80 ? 19.551 8.507 -2.380 1.00 91.56 80 ARG A C 1
ATOM 589 O O . ARG A 1 80 ? 19.139 7.365 -2.221 1.00 91.56 80 ARG A O 1
ATOM 596 N N . ALA A 1 81 ? 18.798 9.575 -2.128 1.00 91.56 81 ALA A N 1
ATOM 597 C CA . ALA A 1 81 ? 17.430 9.474 -1.627 1.00 91.56 81 ALA A CA 1
ATOM 598 C C . ALA A 1 81 ? 16.392 9.073 -2.699 1.00 91.56 81 ALA A C 1
ATOM 600 O O . ALA A 1 81 ? 15.220 8.920 -2.366 1.00 91.56 81 ALA A O 1
ATOM 601 N N . ASP A 1 82 ? 16.783 8.852 -3.959 1.00 93.25 82 ASP A N 1
ATOM 602 C CA . ASP A 1 82 ? 15.881 8.359 -5.011 1.00 93.25 82 ASP A CA 1
ATOM 603 C C . ASP A 1 82 ? 15.397 6.932 -4.754 1.00 93.25 82 ASP A C 1
ATOM 605 O O . ASP A 1 82 ? 14.305 6.581 -5.203 1.00 93.25 82 ASP A O 1
ATOM 609 N N . ILE A 1 83 ? 16.143 6.145 -3.970 1.00 90.19 83 ILE A N 1
ATOM 610 C CA . ILE A 1 83 ? 15.724 4.819 -3.486 1.00 90.19 83 ILE A CA 1
ATOM 611 C C . ILE A 1 83 ? 14.419 4.889 -2.680 1.00 90.19 83 ILE A C 1
ATOM 6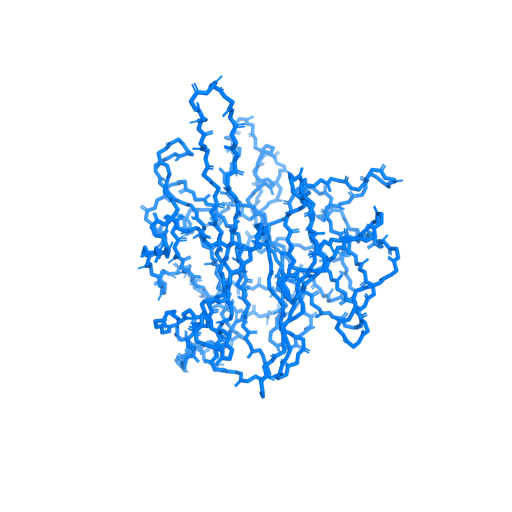13 O O . ILE A 1 83 ? 13.662 3.923 -2.637 1.00 90.19 83 ILE A O 1
ATOM 617 N N . LEU A 1 84 ? 14.117 6.042 -2.062 1.00 91.12 84 LEU A N 1
ATOM 618 C CA . LEU A 1 84 ? 12.895 6.267 -1.280 1.00 91.12 84 LEU A CA 1
ATOM 619 C C . LEU A 1 84 ? 11.673 6.539 -2.166 1.00 91.12 84 LEU A C 1
ATOM 621 O O . LEU A 1 84 ? 10.567 6.704 -1.646 1.00 91.12 84 LEU A O 1
ATOM 625 N N . SER A 1 85 ? 11.851 6.564 -3.487 1.00 94.56 85 SER A N 1
ATOM 626 C CA . SER A 1 85 ? 10.795 6.641 -4.497 1.00 94.56 85 SER A CA 1
ATOM 627 C C . SER A 1 85 ? 10.804 5.366 -5.350 1.00 94.56 85 SER A C 1
ATOM 629 O O . SER A 1 85 ? 11.133 5.409 -6.536 1.00 94.56 85 SER A O 1
ATOM 631 N N . THR A 1 86 ? 10.468 4.224 -4.740 1.00 94.56 86 THR A N 1
ATOM 632 C CA . THR A 1 86 ? 10.532 2.906 -5.387 1.00 94.56 86 THR A CA 1
ATOM 633 C C . THR A 1 86 ? 9.241 2.113 -5.199 1.00 94.56 86 THR A C 1
ATOM 635 O O . THR A 1 86 ? 8.786 1.895 -4.076 1.00 94.56 86 THR A O 1
ATOM 638 N N . LEU A 1 87 ? 8.681 1.645 -6.317 1.00 96.31 87 LEU A N 1
ATOM 639 C CA . LEU A 1 87 ? 7.707 0.556 -6.362 1.00 96.31 87 LEU A CA 1
ATOM 640 C C . LEU A 1 87 ? 8.445 -0.690 -6.851 1.00 96.31 87 LEU A C 1
ATOM 642 O O . LEU A 1 87 ? 8.945 -0.689 -7.971 1.00 96.31 87 LEU A O 1
ATOM 646 N N . LEU A 1 88 ? 8.541 -1.732 -6.031 1.00 95.12 88 LEU A N 1
ATOM 647 C CA . LEU A 1 88 ? 9.186 -2.998 -6.388 1.00 95.12 88 LEU A CA 1
ATOM 648 C C . LEU A 1 88 ? 8.146 -4.071 -6.670 1.00 95.12 88 LEU A C 1
ATOM 650 O O . LEU A 1 88 ? 7.060 -4.054 -6.098 1.00 95.12 88 LEU A O 1
ATOM 654 N N . TYR A 1 89 ? 8.507 -5.040 -7.504 1.00 96.69 89 TYR A N 1
ATOM 655 C CA . TYR A 1 89 ? 7.739 -6.267 -7.668 1.00 96.69 89 TYR A CA 1
ATOM 656 C C . TYR A 1 89 ? 8.655 -7.468 -7.912 1.00 96.69 89 TYR A C 1
ATOM 658 O O . TYR A 1 89 ? 9.753 -7.319 -8.454 1.00 96.69 89 TYR A O 1
ATOM 666 N N . TRP A 1 90 ? 8.197 -8.651 -7.505 1.00 95.94 90 TRP A N 1
ATOM 667 C CA . TRP A 1 90 ? 8.897 -9.929 -7.671 1.00 95.94 90 TRP A CA 1
ATOM 668 C C . TRP A 1 90 ? 7.906 -11.102 -7.697 1.00 95.94 90 TRP A C 1
ATOM 670 O O . TRP A 1 90 ? 6.801 -10.962 -7.161 1.00 95.94 90 TRP A O 1
ATOM 680 N N . PRO A 1 91 ? 8.244 -12.241 -8.331 1.00 95.69 91 PRO A N 1
ATOM 681 C CA . PRO A 1 91 ? 7.467 -13.472 -8.190 1.00 95.69 91 PRO A CA 1
ATOM 682 C C . PRO A 1 91 ? 7.431 -13.920 -6.725 1.00 95.69 91 PRO A C 1
ATOM 684 O O . PRO A 1 91 ? 8.446 -13.824 -6.049 1.00 95.69 91 PRO A O 1
ATOM 687 N N . VAL A 1 92 ? 6.296 -14.425 -6.232 1.00 93.06 92 VAL A N 1
ATOM 688 C CA . VAL A 1 92 ? 6.089 -14.756 -4.801 1.00 93.06 92 VAL A CA 1
ATOM 689 C C . VAL A 1 92 ? 7.227 -15.574 -4.180 1.00 93.06 92 VAL A C 1
ATOM 691 O O . VAL A 1 92 ? 7.622 -15.284 -3.052 1.00 93.06 92 VAL A O 1
ATOM 694 N N . ASP A 1 93 ? 7.760 -16.549 -4.915 1.00 89.88 93 ASP A N 1
ATOM 695 C CA . ASP A 1 93 ? 8.776 -17.482 -4.419 1.00 89.88 93 ASP A CA 1
ATOM 696 C C . ASP A 1 93 ? 10.221 -17.090 -4.808 1.00 89.88 93 ASP A C 1
ATOM 698 O O . ASP A 1 93 ? 11.153 -17.819 -4.485 1.00 89.88 93 ASP A O 1
ATOM 702 N N . GLU A 1 94 ? 10.423 -15.938 -5.467 1.00 93.31 94 GLU A N 1
ATOM 703 C CA . GLU A 1 94 ? 11.732 -15.467 -5.968 1.00 93.31 94 GLU A CA 1
ATOM 704 C C . GLU A 1 94 ? 12.012 -13.996 -5.563 1.00 93.31 94 GLU A C 1
ATOM 706 O O . GLU A 1 94 ? 12.108 -13.110 -6.421 1.00 93.31 94 GLU A O 1
ATOM 711 N N . PRO A 1 95 ? 12.114 -13.668 -4.259 1.00 91.12 95 PRO A N 1
ATOM 712 C CA . PRO A 1 95 ? 12.363 -12.299 -3.785 1.00 91.12 95 PRO A CA 1
ATOM 713 C C . PRO A 1 95 ? 13.687 -11.685 -4.267 1.00 91.12 95 PRO A C 1
ATOM 715 O O . PRO A 1 95 ? 13.782 -10.470 -4.438 1.00 91.12 95 PRO A O 1
ATOM 718 N N . GLU A 1 96 ? 14.691 -12.499 -4.580 1.00 90.56 96 GLU A N 1
ATOM 719 C CA . GLU A 1 96 ? 15.937 -12.071 -5.215 1.00 90.56 96 GLU A CA 1
ATOM 720 C C . GLU A 1 96 ? 15.755 -11.529 -6.641 1.00 90.56 96 GLU A C 1
ATOM 722 O O . GLU A 1 96 ? 16.603 -10.772 -7.113 1.00 90.56 96 GLU A O 1
ATOM 727 N N . ALA A 1 97 ? 14.641 -11.852 -7.307 1.00 93.31 97 ALA A N 1
ATOM 728 C CA . ALA A 1 97 ? 14.286 -11.327 -8.624 1.00 93.31 97 ALA A CA 1
ATOM 729 C C . ALA A 1 97 ? 13.564 -9.964 -8.555 1.00 93.31 97 ALA A C 1
ATOM 731 O O . ALA A 1 97 ? 13.036 -9.486 -9.568 1.00 93.31 97 ALA A O 1
ATOM 732 N N . ALA A 1 98 ? 13.522 -9.333 -7.375 1.00 93.50 98 ALA A N 1
ATOM 733 C CA . ALA A 1 98 ? 12.906 -8.029 -7.181 1.00 93.50 98 ALA A CA 1
ATOM 734 C C . ALA A 1 98 ? 13.525 -6.944 -8.060 1.00 93.50 98 ALA A C 1
ATOM 736 O O . ALA A 1 98 ? 14.743 -6.784 -8.147 1.00 93.50 98 ALA A O 1
ATOM 737 N N . LYS A 1 99 ? 12.649 -6.160 -8.692 1.00 92.94 99 LYS A N 1
ATOM 738 C CA . LYS A 1 99 ? 13.033 -5.060 -9.579 1.00 92.94 99 LYS A CA 1
ATOM 739 C C . LYS A 1 99 ? 12.051 -3.887 -9.498 1.00 92.94 99 LYS A C 1
ATOM 741 O O . LYS A 1 99 ? 10.868 -4.106 -9.218 1.00 92.94 99 LYS A O 1
ATOM 746 N N . PRO A 1 100 ? 12.506 -2.646 -9.760 1.00 94.81 100 PRO A N 1
ATOM 747 C CA . PRO A 1 100 ? 11.626 -1.485 -9.784 1.00 94.81 100 PRO A CA 1
ATOM 748 C C . PRO A 1 100 ? 10.628 -1.516 -10.942 1.00 94.81 100 PRO A C 1
ATOM 750 O O . PRO A 1 100 ? 10.957 -1.879 -12.073 1.00 94.81 100 PRO A O 1
ATOM 753 N N . LEU A 1 101 ? 9.407 -1.066 -10.669 1.00 96.56 101 LEU A N 1
ATOM 754 C CA . LEU A 1 101 ? 8.420 -0.679 -11.667 1.00 96.56 101 LEU A CA 1
ATOM 755 C C . LEU A 1 101 ? 8.849 0.643 -12.307 1.00 96.56 101 LEU A C 1
ATOM 757 O O . LEU A 1 101 ? 9.161 1.600 -11.597 1.00 96.56 101 LEU A O 1
ATOM 761 N N . SER A 1 102 ? 8.813 0.712 -13.641 1.00 95.75 102 SER A N 1
ATOM 762 C CA . SER A 1 102 ? 9.259 1.881 -14.419 1.00 95.75 102 SER A CA 1
ATOM 763 C C . SER A 1 102 ? 10.648 2.385 -13.984 1.00 95.75 102 SER A C 1
ATOM 765 O O . SER A 1 102 ? 10.771 3.525 -13.524 1.00 95.75 102 SER A O 1
ATOM 767 N N . PRO A 1 103 ? 11.689 1.532 -14.069 1.00 95.31 103 PRO A N 1
ATOM 768 C CA . PRO A 1 103 ? 13.010 1.857 -13.551 1.00 95.31 103 PRO A CA 1
ATOM 769 C C . PRO A 1 103 ? 13.624 3.039 -14.307 1.00 95.31 103 PRO A C 1
ATOM 771 O O . PRO A 1 103 ? 13.548 3.136 -15.532 1.00 95.31 103 PRO A O 1
ATOM 774 N N . SER A 1 104 ? 14.281 3.919 -13.562 1.00 94.81 104 SER A N 1
ATOM 775 C CA . SER A 1 104 ? 15.081 5.028 -14.081 1.00 94.81 104 SER A CA 1
ATOM 776 C C . SER A 1 104 ? 16.308 5.218 -13.198 1.00 94.81 104 SER A C 1
ATOM 778 O O . SER A 1 104 ? 16.237 4.958 -11.996 1.00 94.81 104 SER A O 1
ATOM 780 N N . SER A 1 105 ? 17.424 5.658 -13.782 1.00 93.38 105 SER A N 1
ATOM 781 C CA . SER A 1 105 ? 18.687 5.806 -13.055 1.00 93.38 105 SER A CA 1
ATOM 782 C C . SER A 1 105 ? 19.161 7.255 -13.046 1.00 93.38 105 SER A C 1
ATOM 784 O O . SER A 1 105 ? 19.257 7.887 -14.100 1.00 93.38 105 SER A O 1
ATOM 786 N N . ARG A 1 106 ? 19.513 7.772 -11.864 1.00 92.44 106 ARG A N 1
ATOM 787 C CA . ARG A 1 106 ? 20.125 9.096 -11.687 1.00 92.44 106 ARG A CA 1
ATOM 788 C C . ARG A 1 106 ? 21.354 8.978 -10.793 1.00 92.44 106 ARG A C 1
ATOM 790 O O . ARG A 1 106 ? 21.273 8.457 -9.688 1.00 92.44 106 ARG A O 1
ATOM 797 N N . GLY A 1 107 ? 22.511 9.400 -11.308 1.00 89.06 107 GLY A N 1
ATOM 798 C CA . GLY A 1 107 ? 23.807 9.275 -10.621 1.00 89.06 107 GLY A CA 1
ATOM 799 C C . GLY A 1 107 ? 24.094 7.872 -10.068 1.00 89.06 107 GLY A C 1
ATOM 800 O O . GLY A 1 107 ? 24.594 7.743 -8.957 1.00 89.06 107 GLY A O 1
ATOM 801 N N . GLY A 1 108 ? 23.742 6.828 -10.828 1.00 89.56 108 GLY A N 1
ATOM 802 C CA . GLY A 1 108 ? 23.967 5.425 -10.457 1.00 89.56 108 GLY A CA 1
ATOM 803 C C . GLY A 1 108 ? 22.903 4.801 -9.546 1.00 89.56 108 GLY A C 1
ATOM 804 O O . GLY A 1 108 ? 22.938 3.594 -9.342 1.00 89.56 108 GLY A O 1
ATOM 805 N N . VAL A 1 109 ? 21.938 5.576 -9.046 1.00 90.75 109 VAL A N 1
ATOM 806 C CA . VAL A 1 109 ? 20.825 5.069 -8.230 1.00 90.75 109 VAL A CA 1
ATOM 807 C C . VAL A 1 109 ? 19.663 4.703 -9.144 1.00 90.75 109 VAL A C 1
ATOM 809 O O . VAL A 1 109 ? 19.163 5.573 -9.856 1.00 90.75 109 VAL A O 1
ATOM 812 N N . THR A 1 110 ? 19.245 3.435 -9.143 1.00 92.56 110 THR A N 1
ATOM 813 C CA . THR A 1 110 ? 18.111 2.953 -9.949 1.00 92.56 110 THR A CA 1
ATOM 814 C C . THR A 1 110 ? 16.873 2.812 -9.077 1.00 92.56 110 THR A C 1
ATOM 816 O O . THR A 1 110 ? 16.872 2.050 -8.121 1.00 92.56 110 THR A O 1
ATOM 819 N N . SER A 1 111 ? 15.802 3.522 -9.419 1.00 93.88 111 SER A N 1
ATOM 820 C CA . SER A 1 111 ? 14.536 3.464 -8.684 1.00 93.88 111 SER A CA 1
ATOM 821 C C . SER A 1 111 ? 13.343 3.793 -9.582 1.00 93.88 111 SER A C 1
ATOM 823 O O . SER A 1 111 ? 13.484 3.977 -10.795 1.00 93.88 111 SER A O 1
ATOM 825 N N . SER A 1 112 ? 12.155 3.907 -8.989 1.00 96.31 112 SER A N 1
ATOM 826 C CA . SER A 1 112 ? 10.943 4.384 -9.662 1.00 96.31 112 SER A CA 1
ATOM 827 C C . SER A 1 112 ? 10.806 5.913 -9.612 1.00 96.31 112 SER A C 1
ATOM 829 O O . SER A 1 112 ? 9.694 6.436 -9.699 1.00 96.31 112 SER A O 1
ATOM 831 N N . ILE A 1 113 ? 11.909 6.661 -9.467 1.00 95.44 113 ILE A N 1
ATOM 832 C CA . ILE A 1 113 ? 11.875 8.120 -9.278 1.00 95.44 113 ILE A CA 1
ATOM 833 C C . ILE A 1 113 ? 11.130 8.861 -10.400 1.00 95.44 113 ILE A C 1
ATOM 835 O O . ILE A 1 113 ? 10.434 9.839 -10.127 1.00 95.44 113 ILE A O 1
ATOM 839 N N . ALA A 1 114 ? 11.172 8.367 -11.642 1.00 94.94 114 ALA A N 1
ATOM 840 C CA . ALA A 1 114 ? 10.395 8.926 -12.751 1.00 94.94 114 ALA A CA 1
ATOM 841 C C . ALA A 1 114 ? 8.869 8.910 -12.505 1.00 94.94 114 ALA A C 1
ATOM 843 O O . ALA A 1 114 ? 8.160 9.801 -12.983 1.00 94.94 114 ALA A O 1
ATOM 844 N N . LEU A 1 115 ? 8.355 7.954 -11.719 1.00 97.06 115 LEU A N 1
ATOM 845 C CA . LEU A 1 115 ? 6.937 7.894 -11.347 1.00 97.06 115 LEU A CA 1
ATOM 846 C C . LEU A 1 115 ? 6.532 9.022 -10.403 1.00 97.06 115 LEU A C 1
ATOM 848 O O . LEU A 1 115 ? 5.360 9.389 -10.381 1.00 97.06 115 LEU A O 1
ATOM 852 N N . ARG A 1 116 ? 7.475 9.623 -9.665 1.00 96.38 116 ARG A N 1
ATOM 853 C CA . ARG A 1 116 ? 7.172 10.717 -8.736 1.00 96.38 116 ARG A CA 1
ATOM 854 C C . ARG A 1 116 ? 6.450 11.868 -9.432 1.00 96.38 116 ARG A C 1
ATOM 856 O O . ARG A 1 116 ? 5.501 12.406 -8.873 1.00 96.38 116 ARG A O 1
ATOM 863 N N . LYS A 1 117 ? 6.877 12.220 -10.650 1.00 95.75 117 LYS A N 1
ATOM 864 C CA . LYS A 1 117 ? 6.234 13.269 -11.451 1.00 95.75 117 LYS A CA 1
ATOM 865 C C . LYS A 1 117 ? 4.790 12.893 -11.796 1.00 95.75 117 LYS A C 1
ATOM 867 O O . LYS A 1 117 ? 3.892 13.676 -11.524 1.00 95.75 117 LYS A O 1
ATOM 872 N N . GLN A 1 118 ? 4.568 11.685 -12.317 1.00 96.81 118 GLN A N 1
ATOM 873 C CA . GLN A 1 118 ? 3.231 11.215 -12.701 1.00 96.81 118 GLN A CA 1
ATOM 874 C C . GLN A 1 118 ? 2.281 11.147 -11.498 1.00 96.81 118 GLN A C 1
ATOM 876 O O . GLN A 1 118 ? 1.138 11.581 -11.579 1.00 96.81 118 GLN A O 1
ATOM 881 N N . ILE A 1 119 ? 2.769 10.638 -10.365 1.00 98.19 119 ILE A N 1
ATOM 882 C CA . ILE A 1 119 ? 2.007 10.572 -9.115 1.00 98.19 119 ILE A CA 1
ATOM 883 C C . ILE A 1 119 ? 1.697 11.987 -8.608 1.00 98.19 119 ILE A C 1
ATOM 885 O O . ILE A 1 119 ? 0.554 12.278 -8.274 1.00 98.19 119 ILE A O 1
ATOM 889 N N . SER A 1 120 ? 2.682 12.888 -8.607 1.00 97.88 120 SER A N 1
ATOM 890 C CA . SER A 1 120 ? 2.489 14.288 -8.212 1.00 97.88 120 SER A CA 1
ATOM 891 C C . SER A 1 120 ? 1.440 14.995 -9.074 1.00 97.88 120 SER A C 1
ATOM 893 O O . SER A 1 120 ? 0.595 15.707 -8.537 1.00 97.88 120 SER A O 1
ATOM 895 N N . GLU A 1 121 ? 1.454 14.762 -10.389 1.00 97.88 121 GLU A N 1
ATOM 896 C CA . GLU A 1 121 ? 0.473 15.310 -11.331 1.00 97.88 121 GLU A CA 1
ATOM 897 C C . GLU A 1 121 ? -0.931 14.745 -11.080 1.00 97.88 121 GLU A C 1
ATOM 899 O O . GLU A 1 121 ? -1.895 15.506 -11.048 1.00 97.88 121 GLU A O 1
ATOM 904 N N . ALA A 1 122 ? -1.045 13.434 -10.840 1.00 98.12 122 ALA A N 1
ATOM 905 C CA . ALA A 1 122 ? -2.315 12.778 -10.530 1.00 98.12 122 ALA A CA 1
ATOM 906 C C . ALA A 1 122 ? -2.942 13.302 -9.232 1.00 98.12 122 ALA A C 1
ATOM 908 O O . ALA A 1 122 ? -4.162 13.454 -9.155 1.00 98.12 122 ALA A O 1
ATOM 909 N N . ILE A 1 123 ? -2.101 13.561 -8.229 1.00 97.31 123 ILE A N 1
ATOM 910 C CA . ILE A 1 123 ? -2.473 14.080 -6.912 1.00 97.31 123 ILE A CA 1
ATOM 911 C C . ILE A 1 123 ? -2.775 15.590 -6.959 1.00 97.31 123 ILE A C 1
ATOM 913 O O . ILE A 1 123 ? -3.641 16.076 -6.232 1.00 97.31 123 ILE A O 1
ATOM 917 N N . GLY A 1 124 ? -2.052 16.342 -7.793 1.00 97.06 124 GLY A N 1
ATOM 918 C CA . GLY A 1 124 ? -2.069 17.806 -7.800 1.00 97.06 124 GLY A CA 1
ATOM 919 C C . GLY A 1 124 ? -1.196 18.443 -6.711 1.00 97.06 124 GLY A C 1
ATOM 920 O O . GLY A 1 124 ? -1.419 19.598 -6.355 1.00 97.06 124 GLY A O 1
ATOM 921 N N . ALA A 1 125 ? -0.215 17.712 -6.166 1.00 96.88 125 ALA A N 1
ATOM 922 C CA . ALA A 1 125 ? 0.675 18.198 -5.109 1.00 96.88 125 ALA A CA 1
ATOM 923 C C . ALA A 1 125 ? 2.113 17.648 -5.256 1.00 96.88 125 ALA A C 1
ATOM 925 O O . ALA A 1 125 ? 2.293 16.479 -5.612 1.00 96.88 125 ALA A O 1
ATOM 926 N N . PRO A 1 126 ? 3.160 18.452 -4.981 1.00 95.75 126 PRO A N 1
ATOM 927 C CA . PRO A 1 126 ? 4.564 18.031 -5.105 1.00 95.75 126 PRO A CA 1
ATOM 928 C C . PRO A 1 126 ? 5.056 17.138 -3.954 1.00 95.75 126 PRO A C 1
ATOM 930 O O . PRO A 1 126 ? 5.954 16.303 -4.137 1.00 95.75 126 PRO A O 1
ATOM 933 N N . TYR A 1 127 ? 4.485 17.306 -2.761 1.00 97.31 127 TYR A N 1
ATOM 934 C CA . TYR A 1 127 ? 4.739 16.451 -1.612 1.00 97.31 127 TYR A CA 1
ATOM 935 C C . TYR A 1 127 ? 3.556 15.514 -1.397 1.00 97.31 127 TYR A C 1
ATOM 937 O O . TYR A 1 127 ? 2.405 15.946 -1.380 1.00 97.31 127 TYR A O 1
ATOM 945 N N . PHE A 1 128 ? 3.861 14.237 -1.194 1.00 97.69 128 PHE A N 1
ATOM 946 C CA . PHE A 1 128 ? 2.892 13.206 -0.864 1.00 97.69 128 PHE A CA 1
ATOM 947 C C . PHE A 1 128 ? 3.565 12.067 -0.096 1.00 97.69 128 PHE A C 1
ATOM 949 O O . PHE A 1 128 ? 4.788 11.927 -0.128 1.00 97.69 128 PHE A O 1
ATOM 956 N N . GLN A 1 129 ? 2.764 11.264 0.599 1.00 97.06 129 GLN A N 1
ATOM 957 C CA . GLN A 1 129 ? 3.205 10.058 1.291 1.00 97.06 129 GLN A CA 1
ATOM 958 C C . GLN A 1 129 ? 2.261 8.901 0.960 1.00 97.06 129 GLN A C 1
ATOM 960 O O . GLN A 1 129 ? 1.054 9.000 1.193 1.00 97.06 129 GLN A O 1
ATOM 965 N N . ILE A 1 130 ? 2.825 7.814 0.441 1.00 96.75 130 ILE A N 1
ATOM 966 C CA . ILE A 1 130 ? 2.135 6.547 0.200 1.00 96.75 130 ILE A CA 1
ATOM 967 C C . ILE A 1 130 ? 2.137 5.729 1.497 1.00 96.75 130 ILE A C 1
ATOM 969 O O . ILE A 1 130 ? 3.200 5.533 2.080 1.00 96.75 130 ILE A O 1
ATOM 973 N N . GLU A 1 131 ? 0.969 5.239 1.918 1.00 94.88 131 GLU A N 1
ATOM 974 C CA . GLU A 1 131 ? 0.822 4.248 3.012 1.00 94.88 131 GLU A CA 1
ATOM 975 C C . GLU A 1 131 ? -0.190 3.136 2.667 1.00 94.88 131 GLU A C 1
ATOM 977 O O . GLU A 1 131 ? -0.591 2.344 3.510 1.00 94.88 131 GLU A O 1
ATOM 982 N N . GLY A 1 132 ? -0.633 3.046 1.413 1.00 95.81 132 GLY A N 1
ATOM 983 C CA . GLY A 1 132 ? -1.481 1.948 0.964 1.00 95.81 132 GLY A CA 1
ATOM 984 C C . GLY A 1 132 ? -1.196 1.611 -0.485 1.00 95.81 132 GLY A C 1
ATOM 985 O O . GLY A 1 132 ? -1.018 2.509 -1.304 1.00 95.81 132 GLY A O 1
ATOM 986 N N . ILE A 1 133 ? -1.171 0.325 -0.813 1.00 97.75 133 ILE A N 1
ATOM 987 C CA . ILE A 1 133 ? -1.209 -0.151 -2.193 1.00 97.75 133 ILE A CA 1
ATOM 988 C C . ILE A 1 133 ? -2.108 -1.374 -2.246 1.00 97.75 133 ILE A C 1
ATOM 990 O O . ILE A 1 133 ? -2.093 -2.177 -1.323 1.00 97.75 133 ILE A O 1
ATOM 994 N N . THR A 1 134 ? -2.858 -1.535 -3.327 1.00 98.38 134 THR A N 1
ATOM 995 C CA . THR A 1 134 ? -3.558 -2.788 -3.597 1.00 98.38 134 THR A CA 1
ATOM 996 C C . THR A 1 134 ? -3.727 -3.015 -5.092 1.00 98.38 134 THR A C 1
ATOM 998 O O . THR A 1 134 ? -3.666 -2.075 -5.887 1.00 98.38 134 THR A O 1
ATOM 1001 N N . MET A 1 135 ? -3.930 -4.267 -5.485 1.00 98.00 135 MET A N 1
ATOM 1002 C CA . MET A 1 135 ? -4.303 -4.640 -6.846 1.00 98.00 135 MET A CA 1
ATOM 1003 C C . MET A 1 135 ? -5.793 -4.956 -6.898 1.00 98.00 135 MET A C 1
ATOM 1005 O O . MET A 1 135 ? -6.284 -5.791 -6.143 1.00 98.00 135 MET A O 1
ATOM 1009 N N . ALA A 1 136 ? -6.503 -4.326 -7.829 1.00 98.19 136 ALA A N 1
ATOM 1010 C CA . ALA A 1 136 ? -7.937 -4.517 -8.019 1.00 98.19 136 ALA A CA 1
ATOM 1011 C C . ALA A 1 136 ? -8.273 -4.762 -9.502 1.00 98.19 136 ALA A C 1
ATOM 1013 O O . ALA A 1 136 ? -7.468 -4.432 -10.380 1.00 98.19 136 ALA A O 1
ATOM 1014 N N . PRO A 1 137 ? -9.446 -5.336 -9.824 1.00 97.81 137 PRO A N 1
ATOM 1015 C CA . PRO A 1 137 ? -9.895 -5.466 -11.204 1.00 97.81 137 PRO A CA 1
ATOM 1016 C C . PRO A 1 137 ? -9.981 -4.114 -11.909 1.00 97.81 137 PRO A C 1
ATOM 1018 O O . PRO A 1 137 ? -10.373 -3.106 -11.315 1.00 97.81 137 PRO A O 1
ATOM 1021 N N . SER A 1 138 ? -9.623 -4.098 -13.188 1.00 97.69 138 SER A N 1
ATOM 1022 C CA . SER A 1 138 ? -9.733 -2.919 -14.046 1.00 97.69 138 SER A CA 1
ATOM 1023 C C . SER A 1 138 ? -11.190 -2.527 -14.314 1.00 97.69 138 SER A C 1
ATOM 1025 O O . SER A 1 138 ? -12.112 -3.318 -14.126 1.00 97.69 138 SER A O 1
ATOM 1027 N N . GLU A 1 139 ? -11.400 -1.304 -14.802 1.00 95.81 139 GLU A N 1
ATOM 1028 C CA . GLU A 1 139 ? -12.678 -0.923 -15.403 1.00 95.81 139 GLU A CA 1
ATOM 1029 C C . GLU A 1 139 ? -12.996 -1.816 -16.619 1.00 95.81 139 GLU A C 1
ATOM 1031 O O . GLU A 1 139 ? -12.061 -2.208 -17.327 1.00 95.81 139 GLU A O 1
ATOM 1036 N N . PRO A 1 140 ? -14.284 -2.056 -16.948 1.00 95.44 140 PRO A N 1
ATOM 1037 C CA . PRO A 1 140 ? -14.682 -2.880 -18.095 1.00 95.44 140 PRO A CA 1
ATOM 1038 C C . PRO A 1 140 ? -14.012 -2.493 -19.422 1.00 95.44 140 PRO A C 1
ATOM 1040 O O . PRO A 1 140 ? -13.685 -3.348 -20.241 1.00 95.44 140 PRO A O 1
ATOM 1043 N N . ALA A 1 141 ? -13.742 -1.199 -19.628 1.00 95.31 141 ALA A N 1
ATOM 1044 C CA . ALA A 1 141 ? -13.057 -0.697 -20.820 1.00 95.31 141 ALA A CA 1
ATOM 1045 C C . ALA A 1 141 ? -11.601 -1.196 -20.959 1.00 95.31 141 ALA A C 1
ATOM 1047 O O . ALA A 1 141 ? -11.068 -1.224 -22.068 1.00 95.31 141 ALA A O 1
ATOM 1048 N N . HIS A 1 142 ? -10.968 -1.611 -19.859 1.00 95.88 142 HIS A N 1
ATOM 1049 C CA . HIS A 1 142 ? -9.562 -2.013 -19.794 1.00 95.88 142 HIS A CA 1
ATOM 1050 C C . HIS A 1 142 ? -9.356 -3.509 -19.516 1.00 95.88 142 HIS A C 1
ATOM 1052 O O . HIS A 1 142 ? -8.214 -3.961 -19.554 1.00 95.88 142 HIS A O 1
ATOM 1058 N N . GLU A 1 143 ? -10.416 -4.301 -19.312 1.00 90.81 143 GLU A N 1
ATOM 1059 C CA . GLU A 1 143 ? -10.327 -5.737 -18.972 1.00 90.81 143 GLU A CA 1
ATOM 1060 C C . GLU A 1 143 ? -9.489 -6.565 -19.958 1.00 90.81 143 GLU A C 1
ATOM 1062 O O . GLU A 1 143 ? -8.807 -7.502 -19.564 1.00 90.81 143 GLU A O 1
ATOM 1067 N N . LYS A 1 144 ? -9.510 -6.224 -21.253 1.00 93.19 144 LYS A N 1
ATOM 1068 C CA . LYS A 1 144 ? -8.700 -6.921 -22.272 1.00 93.19 144 LYS A CA 1
ATOM 1069 C C . LYS A 1 144 ? -7.278 -6.369 -22.396 1.00 93.19 144 LYS A C 1
ATOM 1071 O O . LYS A 1 144 ? -6.388 -7.031 -22.932 1.00 93.19 144 LYS A O 1
ATOM 1076 N N . ALA A 1 145 ? -7.076 -5.123 -21.981 1.00 95.06 145 ALA A N 1
ATOM 1077 C CA . ALA A 1 145 ? -5.824 -4.403 -22.165 1.00 95.06 145 ALA A CA 1
ATOM 1078 C C . ALA A 1 145 ? -4.884 -4.558 -20.963 1.00 95.06 145 ALA A C 1
ATOM 1080 O O . ALA A 1 145 ? -3.668 -4.541 -21.162 1.00 95.06 145 ALA A O 1
ATOM 1081 N N . ALA A 1 146 ? -5.430 -4.776 -19.767 1.00 97.31 146 ALA A N 1
ATOM 1082 C CA . ALA A 1 146 ? -4.722 -4.775 -18.496 1.00 97.31 146 ALA A CA 1
ATOM 1083 C C . ALA A 1 146 ? -5.031 -6.032 -17.673 1.00 97.31 146 ALA A C 1
ATOM 1085 O O . ALA A 1 146 ? -6.145 -6.546 -17.717 1.00 97.31 146 ALA A O 1
ATOM 1086 N N . ASP A 1 147 ? -4.064 -6.464 -16.869 1.00 97.25 147 ASP A N 1
ATOM 1087 C CA . ASP A 1 147 ? -4.218 -7.595 -15.942 1.00 97.25 147 ASP A CA 1
ATOM 1088 C C . ASP A 1 147 ? -4.825 -7.156 -14.594 1.00 97.25 147 ASP A C 1
ATOM 1090 O O . ASP A 1 147 ? -5.144 -7.976 -13.737 1.00 97.25 147 ASP A O 1
ATOM 1094 N N . GLY A 1 148 ? -4.989 -5.845 -14.402 1.00 97.69 148 GLY A N 1
ATOM 1095 C CA . GLY A 1 148 ? -5.612 -5.217 -13.242 1.00 97.69 148 GLY A CA 1
ATOM 1096 C C . GLY A 1 148 ? -5.292 -3.724 -13.188 1.00 97.69 148 GLY A C 1
ATOM 1097 O O . GLY A 1 148 ? -4.704 -3.161 -14.117 1.00 97.69 148 GLY A O 1
ATOM 1098 N N . GLN A 1 149 ? -5.653 -3.082 -12.084 1.00 98.06 149 GLN A N 1
ATOM 1099 C CA . GLN A 1 149 ? -5.187 -1.746 -11.733 1.00 98.06 149 GLN A CA 1
ATOM 1100 C C . GLN A 1 149 ? -4.450 -1.774 -10.399 1.00 98.06 149 GLN A C 1
ATOM 1102 O O . GLN A 1 149 ? -4.917 -2.380 -9.432 1.00 98.06 149 GLN A O 1
ATOM 1107 N N . LEU A 1 150 ? -3.305 -1.098 -10.369 1.00 98.62 150 LEU A N 1
ATOM 1108 C CA . LEU A 1 150 ? -2.595 -0.784 -9.141 1.00 98.62 150 LEU A CA 1
ATOM 1109 C C . LEU A 1 150 ? -3.231 0.474 -8.557 1.00 98.62 150 LEU A C 1
ATOM 1111 O O . LEU A 1 150 ? -3.210 1.531 -9.190 1.00 98.62 150 LEU A O 1
ATOM 1115 N N . ILE A 1 151 ? -3.793 0.353 -7.361 1.00 98.75 151 ILE A N 1
ATOM 1116 C CA . ILE A 1 151 ? -4.357 1.462 -6.599 1.00 98.75 151 ILE A CA 1
ATOM 1117 C C . ILE A 1 151 ? -3.355 1.843 -5.515 1.00 98.75 151 ILE A C 1
ATOM 1119 O O . ILE A 1 151 ? -2.911 0.989 -4.752 1.00 98.75 151 ILE A O 1
ATOM 1123 N N . ILE A 1 152 ? -3.016 3.126 -5.444 1.00 98.56 152 ILE A N 1
ATOM 1124 C CA . ILE A 1 152 ? -2.127 3.704 -4.442 1.00 98.56 152 ILE A CA 1
ATOM 1125 C C . ILE A 1 152 ? -2.944 4.618 -3.536 1.00 98.56 152 ILE A C 1
ATOM 1127 O O . ILE A 1 152 ? -3.662 5.510 -3.987 1.00 98.56 152 ILE A O 1
ATOM 1131 N N . GLY A 1 153 ? -2.793 4.383 -2.245 1.00 98.25 153 GLY A N 1
ATOM 1132 C CA . GLY A 1 153 ? -3.361 5.152 -1.165 1.00 98.25 153 GLY A CA 1
ATOM 1133 C C . GLY A 1 153 ? -2.391 6.208 -0.639 1.00 98.25 153 GLY A C 1
ATOM 1134 O O . GLY A 1 153 ? -1.310 5.888 -0.136 1.00 98.25 153 GLY A O 1
ATOM 1135 N N . ILE A 1 154 ? -2.803 7.469 -0.729 1.00 97.88 154 ILE A N 1
ATOM 1136 C CA . ILE A 1 154 ? -2.045 8.637 -0.288 1.00 97.88 154 ILE A CA 1
ATOM 1137 C C . ILE A 1 154 ? -2.562 9.079 1.078 1.00 97.88 154 ILE A C 1
ATOM 1139 O O . ILE A 1 154 ? -3.721 9.467 1.226 1.00 97.88 154 ILE A O 1
ATOM 1143 N N . ARG A 1 155 ? -1.682 9.040 2.080 1.00 95.69 155 ARG A N 1
ATOM 1144 C CA . ARG A 1 155 ? -1.997 9.443 3.455 1.00 95.69 155 ARG A CA 1
ATOM 1145 C C . ARG A 1 155 ? -1.921 10.940 3.667 1.00 95.69 155 ARG A C 1
ATOM 1147 O O . ARG A 1 155 ? -2.755 11.503 4.371 1.00 95.69 155 ARG A O 1
ATOM 1154 N N . LYS A 1 156 ? -0.854 11.553 3.151 1.00 95.25 156 LYS A N 1
ATOM 1155 C CA . LYS A 1 156 ? -0.548 12.978 3.298 1.00 95.25 156 LYS A CA 1
ATOM 1156 C C . LYS A 1 156 ? -0.180 13.569 1.961 1.00 95.25 156 LYS A C 1
ATOM 1158 O O . LYS A 1 156 ? 0.474 12.900 1.166 1.00 95.25 156 LYS A O 1
ATOM 1163 N N . GLN A 1 157 ? -0.511 14.838 1.773 1.00 96.81 157 GLN A N 1
ATOM 1164 C CA . GLN A 1 157 ? -0.110 15.604 0.599 1.00 96.81 157 GLN A CA 1
ATOM 1165 C C . GLN A 1 157 ? -0.054 17.103 0.883 1.00 96.81 157 GLN A C 1
ATOM 1167 O O . GLN A 1 157 ? -0.686 17.577 1.828 1.00 96.81 157 GLN A O 1
ATOM 1172 N N . GLY A 1 158 ? 0.680 17.844 0.057 1.00 97.06 158 GLY A N 1
ATOM 1173 C CA . GLY A 1 158 ? 0.757 19.301 0.133 1.00 97.06 158 GLY A CA 1
ATOM 1174 C C . GLY A 1 158 ? 1.925 19.880 -0.660 1.00 97.06 158 GLY A C 1
ATOM 1175 O O . GLY A 1 158 ? 2.546 19.194 -1.474 1.00 97.06 158 GLY A O 1
ATOM 1176 N N . ASN A 1 159 ? 2.256 21.145 -0.405 1.00 96.81 159 ASN A N 1
ATOM 1177 C CA . ASN A 1 159 ? 3.405 21.792 -1.050 1.00 96.81 159 ASN A CA 1
ATOM 1178 C C . ASN A 1 159 ? 4.744 21.295 -0.487 1.00 96.81 159 ASN A C 1
ATOM 1180 O O . ASN A 1 159 ? 5.763 21.292 -1.174 1.00 96.81 159 ASN A O 1
ATOM 1184 N N . SER A 1 160 ? 4.752 20.881 0.779 1.00 96.06 160 SER A N 1
ATOM 1185 C CA . SER A 1 160 ? 5.921 20.353 1.479 1.00 96.06 160 SER A CA 1
ATOM 1186 C C . SER A 1 160 ? 5.480 19.450 2.631 1.00 96.06 160 SER A C 1
ATOM 1188 O O . SER A 1 160 ? 4.302 19.419 2.980 1.00 96.06 160 SER A O 1
ATOM 1190 N N . SER A 1 161 ? 6.425 18.766 3.282 1.00 93.75 161 SER A N 1
ATOM 1191 C CA . SER A 1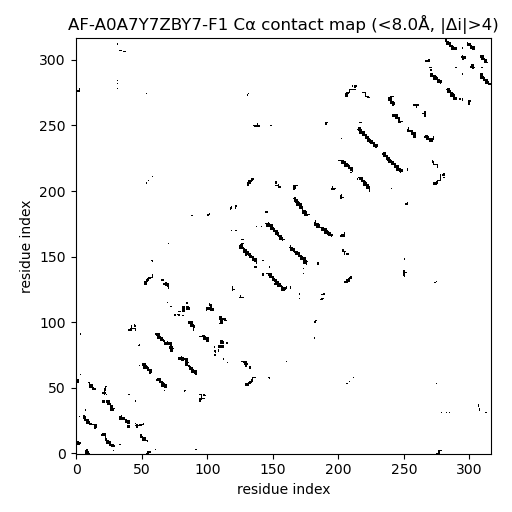 161 ? 6.121 17.988 4.490 1.00 93.75 161 SER A CA 1
ATOM 1192 C C . SER A 1 161 ? 5.524 18.836 5.619 1.00 93.75 161 SER A C 1
ATOM 1194 O O . SER A 1 161 ? 4.708 18.319 6.379 1.00 93.75 161 SER A O 1
ATOM 1196 N N . ALA A 1 162 ? 5.933 20.102 5.745 1.00 94.25 162 ALA A N 1
ATOM 1197 C CA . ALA A 1 162 ? 5.457 21.006 6.794 1.00 94.25 162 ALA A CA 1
ATOM 1198 C C . ALA A 1 162 ? 4.060 21.576 6.496 1.00 94.25 162 ALA A C 1
ATOM 1200 O O . ALA A 1 162 ? 3.316 21.881 7.419 1.00 94.25 162 ALA A O 1
ATOM 1201 N N . ASP A 1 163 ? 3.709 21.678 5.213 1.00 94.94 163 ASP A N 1
ATOM 1202 C CA . ASP A 1 163 ? 2.423 22.168 4.702 1.00 94.94 163 ASP A CA 1
ATOM 1203 C C . ASP A 1 163 ? 1.596 21.007 4.130 1.00 94.94 163 ASP A C 1
ATOM 1205 O O . ASP A 1 163 ? 1.050 21.077 3.030 1.00 94.94 163 ASP A O 1
ATOM 1209 N N . SER A 1 164 ? 1.602 19.871 4.832 1.00 94.94 164 SER A N 1
ATOM 1210 C CA . SER A 1 164 ? 0.861 18.683 4.417 1.00 94.94 164 SER A CA 1
ATOM 1211 C C . SER A 1 164 ? -0.335 18.431 5.319 1.00 94.94 164 SER A C 1
ATOM 1213 O O . SER A 1 164 ? -0.296 18.695 6.520 1.00 94.94 164 SER A O 1
ATOM 1215 N N . HIS A 1 165 ? -1.399 17.892 4.736 1.00 93.38 165 HIS A N 1
ATOM 1216 C CA . HIS A 1 165 ? -2.605 17.487 5.449 1.00 93.38 165 HIS A CA 1
ATOM 1217 C C . HIS A 1 165 ? -2.869 16.001 5.235 1.00 93.38 165 HIS A C 1
ATOM 1219 O O . HIS A 1 165 ? -2.476 15.432 4.215 1.00 93.38 165 HIS A O 1
ATOM 1225 N N . PHE A 1 166 ? -3.526 15.379 6.212 1.00 94.00 166 PHE A N 1
ATOM 1226 C CA . PHE A 1 166 ? -4.012 14.010 6.096 1.00 94.00 166 PHE A CA 1
ATOM 1227 C C . PHE A 1 166 ? -5.205 13.926 5.139 1.00 94.00 166 PHE A C 1
ATOM 1229 O O . PHE A 1 166 ? -5.983 14.875 5.030 1.00 94.00 166 PHE A O 1
ATOM 1236 N N . GLY A 1 167 ? -5.369 12.782 4.482 1.00 91.56 167 GLY A N 1
ATOM 1237 C CA . GLY A 1 167 ? -6.530 12.525 3.643 1.00 91.56 167 GLY A CA 1
ATOM 1238 C C . GLY A 1 167 ? -6.750 11.051 3.324 1.00 91.56 167 GLY A C 1
ATOM 1239 O O . GLY A 1 167 ? -5.954 10.176 3.677 1.00 91.56 167 GLY A O 1
ATOM 1240 N N . PHE A 1 168 ? -7.860 10.812 2.628 1.00 96.12 168 PHE A N 1
ATOM 1241 C CA . PHE A 1 168 ? -8.195 9.551 1.985 1.00 96.12 168 PHE A CA 1
ATOM 1242 C C . PHE A 1 168 ? -8.209 9.792 0.473 1.00 96.12 168 PHE A C 1
ATOM 1244 O O . PHE A 1 168 ? -9.248 10.075 -0.130 1.00 96.12 168 PHE A O 1
ATOM 1251 N N . LEU A 1 169 ? -7.023 9.747 -0.129 1.00 97.88 169 LEU A N 1
ATOM 1252 C CA . LEU A 1 169 ? -6.841 9.912 -1.566 1.00 97.88 169 LEU A CA 1
ATOM 1253 C C . LEU A 1 169 ? -6.362 8.597 -2.173 1.00 97.88 169 LEU A C 1
ATOM 1255 O O . LEU A 1 169 ? -5.361 8.031 -1.741 1.00 97.88 169 LEU A O 1
ATOM 1259 N N . LEU A 1 170 ? -7.075 8.139 -3.194 1.00 98.69 170 LEU A N 1
ATOM 1260 C CA . LEU A 1 170 ? -6.723 6.992 -4.010 1.00 98.69 170 LEU A CA 1
ATOM 1261 C C . LEU A 1 170 ? -6.417 7.462 -5.430 1.00 98.69 170 LEU A C 1
ATOM 1263 O O . LEU A 1 170 ? -7.238 8.128 -6.072 1.00 98.69 170 LEU A O 1
ATOM 1267 N N . ILE A 1 171 ? -5.258 7.056 -5.930 1.00 98.75 171 ILE A N 1
ATOM 1268 C CA . ILE A 1 171 ? -4.898 7.151 -7.343 1.00 98.75 171 ILE A CA 1
ATOM 1269 C C . ILE A 1 171 ? -4.769 5.740 -7.915 1.00 98.75 171 ILE A C 1
ATOM 1271 O O . ILE A 1 171 ? -4.401 4.818 -7.190 1.00 98.75 171 ILE A O 1
ATOM 1275 N N . SER A 1 172 ? -5.040 5.546 -9.200 1.00 98.62 172 SER A N 1
ATOM 1276 C CA . SER A 1 172 ? -4.818 4.254 -9.848 1.00 98.62 172 SER A CA 1
ATOM 1277 C C . SER A 1 172 ? -4.229 4.374 -11.243 1.00 98.62 172 SER A C 1
ATOM 1279 O O . SER A 1 172 ? -4.371 5.397 -11.913 1.00 98.62 172 SER A O 1
ATOM 1281 N N . ALA A 1 173 ? -3.531 3.317 -11.651 1.00 98.38 173 ALA A N 1
ATOM 1282 C CA . ALA A 1 173 ? -3.077 3.097 -13.015 1.00 98.38 173 ALA A CA 1
ATOM 1283 C C . ALA A 1 173 ? -3.351 1.641 -13.397 1.00 98.38 173 ALA A C 1
ATOM 1285 O O . ALA A 1 173 ? -3.114 0.721 -12.607 1.00 98.38 173 ALA A O 1
ATOM 1286 N N . HIS A 1 174 ? -3.826 1.418 -14.620 1.00 98.31 174 HIS A N 1
ATOM 1287 C CA . HIS A 1 174 ? -3.927 0.072 -15.175 1.00 98.31 174 HIS A CA 1
ATOM 1288 C C . HIS A 1 174 ? -2.537 -0.509 -15.424 1.00 98.31 174 HIS A C 1
ATOM 1290 O O . HIS A 1 174 ? -1.629 0.201 -15.861 1.00 98.31 174 HIS A O 1
ATOM 1296 N N . VAL A 1 175 ? -2.374 -1.806 -15.172 1.00 97.88 175 VAL A N 1
ATOM 1297 C CA . VAL A 1 175 ? -1.086 -2.488 -15.302 1.00 97.88 175 VAL A CA 1
ATOM 1298 C C . VAL A 1 175 ? -1.186 -3.755 -16.135 1.00 97.88 175 VAL A C 1
ATOM 1300 O O . VAL A 1 175 ? -2.246 -4.373 -16.239 1.00 97.88 175 VAL A O 1
ATOM 1303 N N . LYS A 1 176 ? -0.065 -4.150 -16.732 1.00 97.50 176 LYS A N 1
ATOM 1304 C CA . LYS A 1 176 ? 0.048 -5.377 -17.516 1.00 97.50 176 LYS A CA 1
ATOM 1305 C C . LYS A 1 176 ? 1.382 -6.062 -17.261 1.00 97.50 176 LYS A C 1
ATOM 1307 O O . LYS A 1 176 ? 2.415 -5.402 -17.214 1.00 97.50 176 LYS A O 1
ATOM 1312 N N . PHE A 1 177 ? 1.366 -7.382 -17.161 1.00 95.56 177 PHE A N 1
ATOM 1313 C CA . PHE A 1 177 ? 2.553 -8.215 -17.176 1.00 95.56 177 PHE A CA 1
ATOM 1314 C C . PHE A 1 177 ? 2.889 -8.630 -18.606 1.00 95.56 177 PHE A C 1
ATOM 1316 O O . PHE A 1 177 ? 2.113 -9.296 -19.293 1.00 95.56 177 PHE A O 1
ATOM 1323 N N . ARG A 1 178 ? 4.092 -8.279 -19.058 1.00 93.88 178 ARG A N 1
ATOM 1324 C CA . ARG A 1 178 ? 4.668 -8.759 -20.319 1.00 93.88 178 ARG A CA 1
ATOM 1325 C C . ARG A 1 178 ? 5.987 -9.445 -20.030 1.00 93.88 178 ARG A C 1
ATOM 1327 O O . ARG A 1 178 ? 6.905 -8.816 -19.520 1.00 93.88 178 ARG A O 1
ATOM 1334 N N . ASN A 1 179 ? 6.086 -10.736 -20.343 1.00 90.44 179 ASN A N 1
ATOM 1335 C CA . ASN A 1 179 ? 7.316 -11.520 -20.161 1.00 90.44 179 ASN A CA 1
ATOM 1336 C C . ASN A 1 179 ? 7.929 -11.363 -18.751 1.00 90.44 179 ASN A C 1
ATOM 1338 O O . ASN A 1 179 ? 9.129 -11.150 -18.605 1.00 90.44 179 ASN A O 1
ATOM 1342 N N . GLY A 1 180 ? 7.087 -11.398 -17.710 1.00 90.19 180 GLY A N 1
ATOM 1343 C CA . GLY A 1 180 ? 7.519 -11.239 -16.316 1.00 90.19 180 GLY A CA 1
ATOM 1344 C C . GLY A 1 180 ? 7.917 -9.813 -15.911 1.00 90.19 180 GLY A C 1
ATOM 1345 O O . GLY A 1 180 ? 8.550 -9.625 -14.871 1.00 90.19 180 GLY A O 1
ATOM 1346 N N . THR A 1 181 ? 7.574 -8.806 -16.714 1.00 95.25 181 THR A N 1
ATOM 1347 C CA . THR A 1 181 ? 7.760 -7.385 -16.401 1.00 95.25 181 THR A CA 1
ATOM 1348 C C . THR A 1 181 ? 6.408 -6.720 -16.198 1.00 95.25 181 THR A C 1
ATOM 1350 O O . THR A 1 181 ? 5.544 -6.810 -17.067 1.00 95.25 181 THR A O 1
ATOM 1353 N N . LEU A 1 182 ? 6.233 -6.069 -15.048 1.00 97.06 182 LEU A N 1
ATOM 1354 C CA . LEU A 1 182 ? 5.076 -5.232 -14.749 1.00 97.06 182 LEU A CA 1
ATOM 1355 C C . LEU A 1 182 ? 5.245 -3.876 -15.444 1.00 97.06 182 LEU A C 1
ATOM 1357 O O . LEU A 1 182 ? 6.246 -3.189 -15.239 1.00 97.06 182 LEU A O 1
ATOM 1361 N N . GLU A 1 183 ? 4.258 -3.490 -16.242 1.00 97.31 183 GLU A N 1
ATOM 1362 C CA . GLU A 1 183 ? 4.219 -2.237 -16.994 1.00 97.31 183 GLU A CA 1
ATOM 1363 C C . GLU A 1 183 ? 2.953 -1.449 -16.647 1.00 97.31 183 GLU A C 1
ATOM 1365 O O . GLU A 1 183 ? 1.875 -2.028 -16.492 1.00 97.31 183 GLU A O 1
ATOM 1370 N N . LEU A 1 184 ? 3.071 -0.121 -16.576 1.00 97.44 184 LEU A N 1
ATOM 1371 C CA . LEU A 1 184 ? 1.910 0.764 -16.555 1.00 97.44 184 LEU A CA 1
ATOM 1372 C C . LEU A 1 184 ? 1.325 0.857 -17.970 1.00 97.44 184 LEU A C 1
ATOM 1374 O O . LEU A 1 184 ? 2.045 1.138 -18.927 1.00 97.44 184 LEU A O 1
ATOM 1378 N N . VAL A 1 185 ? 0.019 0.637 -18.104 1.00 97.12 185 VAL A N 1
ATOM 1379 C CA . VAL A 1 185 ? -0.715 0.824 -19.368 1.00 97.12 185 VAL A CA 1
ATOM 1380 C C . VAL A 1 185 ? -1.002 2.308 -19.606 1.00 97.12 185 VAL A C 1
ATOM 1382 O O . VAL A 1 185 ? -1.049 2.760 -20.747 1.00 97.12 185 VAL A O 1
ATOM 1385 N N . GLU A 1 186 ? -1.161 3.070 -18.526 1.00 95.88 186 GLU A N 1
ATOM 1386 C CA . GLU A 1 186 ? -1.363 4.513 -18.541 1.00 95.88 186 GLU A CA 1
ATOM 1387 C C . GLU A 1 186 ? -0.801 5.172 -17.274 1.00 95.88 186 GLU A C 1
ATOM 1389 O O . GLU A 1 186 ? -0.430 4.489 -16.319 1.00 95.88 186 GLU A O 1
ATOM 1394 N N . ALA A 1 187 ? -0.725 6.505 -17.274 1.00 96.94 187 ALA A N 1
ATOM 1395 C CA . ALA A 1 187 ? -0.330 7.271 -16.097 1.00 96.94 187 ALA A CA 1
ATOM 1396 C C . ALA A 1 187 ? -1.384 7.173 -14.981 1.00 96.94 187 ALA A C 1
ATOM 1398 O O . ALA A 1 187 ? -2.567 6.945 -15.243 1.00 96.94 187 ALA A O 1
ATOM 1399 N N . PHE A 1 188 ? -0.950 7.404 -13.740 1.00 98.31 188 PHE A N 1
ATOM 1400 C CA . PHE A 1 188 ? -1.845 7.443 -12.586 1.00 98.31 188 PHE A CA 1
ATOM 1401 C C . PHE A 1 188 ? -2.909 8.536 -12.719 1.00 98.31 188 PHE A C 1
ATOM 1403 O O . PHE A 1 188 ? -2.646 9.631 -13.217 1.00 98.31 188 PHE A O 1
ATOM 1410 N N . LYS A 1 189 ? -4.109 8.248 -12.216 1.00 98.06 189 LYS A N 1
ATOM 1411 C CA . LYS A 1 189 ? -5.237 9.181 -12.143 1.00 98.06 189 LYS A CA 1
ATOM 1412 C C . LYS A 1 189 ? -5.860 9.126 -10.759 1.00 98.06 189 LYS A C 1
ATOM 1414 O O . LYS A 1 189 ? -5.958 8.053 -10.172 1.00 98.06 189 LYS A O 1
ATOM 1419 N N . THR A 1 190 ? -6.325 10.263 -10.250 1.00 98.38 190 THR A N 1
ATOM 1420 C CA . THR A 1 190 ? -7.151 10.282 -9.035 1.00 98.38 190 THR A CA 1
ATOM 1421 C C . THR A 1 190 ? -8.481 9.579 -9.292 1.00 98.38 190 THR A C 1
ATOM 1423 O O . THR A 1 190 ? -9.216 9.961 -10.201 1.00 98.38 190 THR A O 1
ATOM 1426 N N . ILE A 1 191 ? -8.798 8.577 -8.469 1.00 97.94 191 ILE A N 1
ATOM 1427 C CA . ILE A 1 191 ? -10.061 7.823 -8.526 1.00 97.94 191 ILE A CA 1
ATOM 1428 C C . ILE A 1 191 ? -10.961 8.073 -7.316 1.00 97.94 191 ILE A C 1
ATOM 1430 O O . ILE A 1 191 ? -12.160 7.814 -7.382 1.00 97.94 191 ILE A O 1
ATOM 1434 N N . GLN A 1 192 ? -10.415 8.602 -6.219 1.00 97.38 192 GLN A N 1
ATOM 1435 C CA . GLN A 1 192 ? -11.188 9.021 -5.052 1.00 97.38 192 GLN A CA 1
ATOM 1436 C C . GLN A 1 192 ? -10.386 10.012 -4.218 1.00 97.38 192 GLN A C 1
ATOM 1438 O O . GLN A 1 192 ? -9.239 9.737 -3.911 1.00 97.38 192 GLN A O 1
ATOM 1443 N N . ASN A 1 193 ? -10.982 11.129 -3.809 1.00 96.38 193 ASN A N 1
ATOM 1444 C CA . ASN A 1 193 ? -10.342 12.097 -2.921 1.00 96.38 193 ASN A CA 1
ATOM 1445 C C . ASN A 1 193 ? -11.359 12.585 -1.893 1.00 96.38 193 ASN A C 1
ATOM 1447 O O . ASN A 1 193 ? -12.308 13.286 -2.246 1.00 96.38 193 ASN A O 1
ATOM 1451 N N . LEU A 1 194 ? -11.190 12.168 -0.642 1.00 92.19 194 LEU A N 1
ATOM 1452 C CA . LEU A 1 194 ? -12.102 12.475 0.449 1.00 92.19 194 LEU A CA 1
ATOM 1453 C C . LEU A 1 194 ? -11.322 12.985 1.659 1.00 92.19 194 LEU A C 1
ATOM 1455 O O . LEU A 1 194 ? -10.272 12.453 2.022 1.00 92.19 194 LEU A O 1
ATOM 1459 N N . ASN A 1 195 ? -11.891 13.979 2.335 1.00 86.94 195 ASN A N 1
ATOM 1460 C CA . ASN A 1 195 ? -11.501 14.306 3.698 1.00 86.94 195 ASN A CA 1
ATOM 1461 C C . ASN A 1 195 ? -12.373 13.472 4.637 1.00 86.94 195 ASN A C 1
ATOM 1463 O O . ASN A 1 195 ? -13.574 13.721 4.750 1.00 86.94 195 ASN A O 1
ATOM 1467 N N . ILE A 1 196 ? -11.783 12.448 5.252 1.00 86.69 196 ILE A N 1
ATOM 1468 C CA . ILE A 1 196 ? -12.492 11.595 6.199 1.00 86.69 196 ILE A CA 1
ATOM 1469 C C . ILE A 1 196 ? -12.192 12.078 7.610 1.00 86.69 196 ILE A C 1
ATOM 1471 O O . ILE A 1 196 ? -11.040 12.210 8.026 1.00 86.69 196 ILE A O 1
ATOM 1475 N N . GLN A 1 197 ? -13.269 12.307 8.349 1.00 86.31 197 GLN A N 1
ATOM 1476 C CA . GLN A 1 197 ? -13.230 12.622 9.763 1.00 86.31 197 GLN A CA 1
ATOM 1477 C C . GLN A 1 197 ? -14.135 11.645 10.496 1.00 86.31 197 GLN A C 1
ATOM 1479 O O . GLN A 1 197 ? -15.239 11.343 10.041 1.00 86.31 197 GLN A O 1
ATOM 1484 N N . ALA A 1 198 ? -13.679 11.163 11.643 1.00 83.12 198 ALA A N 1
ATOM 1485 C CA . ALA A 1 198 ? -14.514 10.405 12.559 1.00 83.12 198 ALA A CA 1
ATOM 1486 C C . ALA A 1 198 ? -14.172 10.830 13.979 1.00 83.12 198 ALA A C 1
ATOM 1488 O O . ALA A 1 198 ? -13.010 11.066 14.293 1.00 83.12 198 ALA A O 1
ATOM 1489 N N . GLN A 1 199 ? -15.192 10.946 14.830 1.00 79.81 199 GLN A N 1
ATOM 1490 C CA . GLN A 1 199 ? -15.009 11.280 16.248 1.00 79.81 199 GLN A CA 1
ATOM 1491 C C . GLN A 1 199 ? -14.235 12.596 16.474 1.00 79.81 199 GLN A C 1
ATOM 1493 O O . GLN A 1 199 ? -13.485 12.730 17.431 1.00 79.81 199 GLN A O 1
ATOM 1498 N N . GLY A 1 200 ? -14.397 13.574 15.573 1.00 81.12 200 GLY A N 1
ATOM 1499 C CA . GLY A 1 200 ? -13.688 14.859 15.636 1.00 81.12 200 GLY A CA 1
ATOM 1500 C C . GLY A 1 200 ? -12.209 14.802 15.229 1.00 81.12 200 GLY A C 1
ATOM 1501 O O . GLY A 1 200 ? -11.545 15.834 15.249 1.00 81.12 200 GLY A O 1
ATOM 1502 N N . GLN A 1 201 ? -11.702 13.633 14.828 1.00 84.56 201 GLN A N 1
ATOM 1503 C CA . GLN A 1 201 ? -10.325 13.436 14.382 1.00 84.56 201 GLN A CA 1
ATOM 1504 C C . GLN A 1 201 ? -10.216 13.548 12.862 1.00 84.56 201 GLN A C 1
ATOM 1506 O O . GLN A 1 201 ? -11.060 13.031 12.126 1.00 84.56 201 GLN A O 1
ATOM 1511 N N . THR A 1 202 ? -9.141 14.183 12.387 1.00 88.81 202 THR A N 1
ATOM 1512 C CA . THR A 1 202 ? -8.744 14.104 10.973 1.00 88.81 202 THR A CA 1
ATOM 1513 C C . THR A 1 202 ? -7.948 12.826 10.763 1.00 88.81 202 THR A C 1
ATOM 1515 O O . THR A 1 202 ? -6.963 12.586 11.460 1.00 88.81 202 THR A O 1
ATOM 1518 N N . LEU A 1 203 ? -8.375 12.014 9.801 1.00 93.62 203 LEU A N 1
ATOM 1519 C CA . LEU A 1 203 ? -7.841 10.677 9.591 1.00 93.62 203 LEU A CA 1
ATOM 1520 C C . LEU A 1 203 ? -6.991 10.621 8.326 1.00 93.62 203 LEU A C 1
ATOM 1522 O O . LEU A 1 203 ? -7.392 11.108 7.269 1.00 93.62 203 LEU A O 1
ATOM 1526 N N . GLY A 1 204 ? -5.822 9.995 8.434 1.00 94.75 204 GLY A N 1
ATOM 1527 C CA . GLY A 1 204 ? -4.998 9.638 7.285 1.00 94.75 204 GLY A CA 1
ATOM 1528 C C . GLY A 1 204 ? -5.151 8.164 6.951 1.00 94.75 204 GLY A C 1
ATOM 1529 O O . GLY A 1 204 ? -5.233 7.333 7.857 1.00 94.75 204 GLY A O 1
ATOM 1530 N N . LEU A 1 205 ? -5.147 7.822 5.665 1.00 95.88 205 LEU A N 1
ATOM 1531 C CA . LEU A 1 205 ? -5.026 6.430 5.233 1.00 95.88 205 LEU A CA 1
ATOM 1532 C C . LEU A 1 205 ? -3.737 5.793 5.793 1.00 95.88 205 LEU A C 1
ATOM 1534 O O . LEU A 1 205 ? -2.707 6.458 5.836 1.00 95.88 205 LEU A O 1
ATOM 1538 N N . SER A 1 206 ? -3.798 4.534 6.221 1.00 94.56 206 SER A N 1
ATOM 1539 C CA . SER A 1 206 ? -2.634 3.745 6.677 1.00 94.56 206 SER A CA 1
ATOM 1540 C C . SER A 1 206 ? -2.628 2.309 6.150 1.00 94.56 206 SER A C 1
ATOM 1542 O O . SER A 1 206 ? -1.805 1.496 6.540 1.00 94.56 206 SER A O 1
ATOM 1544 N N . GLY A 1 207 ? -3.580 1.954 5.293 1.00 95.75 207 GLY A N 1
ATOM 1545 C CA . GLY A 1 207 ? -3.610 0.642 4.670 1.00 95.75 207 GLY A CA 1
ATOM 1546 C C . GLY A 1 207 ? -4.825 0.492 3.775 1.00 95.75 207 GLY A C 1
ATOM 1547 O O . GLY A 1 207 ? -5.859 1.132 3.988 1.00 95.75 207 GLY A O 1
ATOM 1548 N N . LEU A 1 208 ? -4.681 -0.338 2.752 1.00 97.62 208 LEU A N 1
ATOM 1549 C CA . LEU A 1 208 ? -5.683 -0.557 1.723 1.00 97.62 208 LEU A CA 1
ATOM 1550 C C . LEU A 1 208 ? -5.511 -1.970 1.179 1.00 97.62 208 LEU A C 1
ATOM 1552 O O . LEU A 1 208 ? -4.393 -2.325 0.828 1.00 97.62 208 LEU A O 1
ATOM 1556 N N . GLU A 1 209 ? -6.591 -2.738 1.067 1.00 98.06 209 GLU A N 1
ATOM 1557 C CA . GLU A 1 209 ? -6.549 -4.045 0.418 1.00 98.06 209 GLU A CA 1
ATOM 1558 C C . GLU A 1 209 ? -7.868 -4.394 -0.273 1.00 98.06 209 GLU A C 1
ATOM 1560 O O . GLU A 1 209 ? -8.948 -4.194 0.280 1.00 98.06 209 GLU A O 1
ATOM 1565 N N . TYR A 1 210 ? -7.792 -4.925 -1.492 1.00 98.38 210 TYR A N 1
ATOM 1566 C CA . TYR A 1 210 ? -8.950 -5.436 -2.212 1.00 98.38 210 TYR A CA 1
ATOM 1567 C C . TYR A 1 210 ? -9.395 -6.790 -1.666 1.00 98.38 210 TYR A C 1
ATOM 1569 O O . TYR A 1 210 ? -8.605 -7.723 -1.513 1.00 98.38 210 TYR A O 1
ATOM 1577 N N . ASP A 1 211 ? -10.698 -6.917 -1.425 1.00 97.75 211 ASP A N 1
ATOM 1578 C CA . ASP A 1 211 ? -11.297 -8.184 -1.039 1.00 97.75 211 ASP A CA 1
ATOM 1579 C C . ASP A 1 211 ? -11.368 -9.117 -2.246 1.00 97.75 211 ASP A C 1
ATOM 1581 O O . ASP A 1 211 ? -12.343 -9.162 -2.994 1.00 97.75 211 ASP A O 1
ATOM 1585 N N . ARG A 1 212 ? -10.296 -9.883 -2.438 1.00 95.25 212 ARG A N 1
ATOM 1586 C CA . ARG A 1 212 ? -10.171 -10.854 -3.529 1.00 95.25 212 ARG A CA 1
ATOM 1587 C C . ARG A 1 212 ? -11.161 -12.022 -3.429 1.00 95.25 212 ARG A C 1
ATOM 1589 O O . ARG A 1 212 ? -11.353 -12.724 -4.425 1.00 95.25 212 ARG A O 1
ATOM 1596 N N . PHE A 1 213 ? -11.769 -12.237 -2.261 1.00 96.00 213 PHE A N 1
ATOM 1597 C CA . PHE A 1 213 ? -12.688 -13.345 -2.011 1.00 96.00 213 PHE A CA 1
ATOM 1598 C C . PHE A 1 213 ? -14.129 -12.950 -2.339 1.00 96.00 213 PHE A C 1
ATOM 1600 O O . PHE A 1 213 ? -14.773 -13.649 -3.122 1.00 96.00 213 PHE A O 1
ATOM 1607 N N . ASN A 1 214 ? -14.601 -11.804 -1.840 1.00 97.12 214 ASN A N 1
ATOM 1608 C CA . ASN A 1 214 ? -15.956 -11.303 -2.113 1.00 97.12 214 ASN A CA 1
ATOM 1609 C C . ASN A 1 214 ? -16.044 -10.411 -3.362 1.00 97.12 214 ASN A C 1
ATOM 1611 O O . ASN A 1 214 ? -17.104 -10.288 -3.973 1.00 97.12 214 ASN A O 1
ATOM 1615 N N . LYS A 1 215 ? -14.915 -9.844 -3.796 1.00 96.88 215 LYS A N 1
ATOM 1616 C CA . LYS A 1 215 ? -14.717 -9.127 -5.068 1.00 96.88 215 LYS A CA 1
ATOM 1617 C C . LYS A 1 215 ? -15.528 -7.845 -5.266 1.00 96.88 215 LYS A C 1
ATOM 1619 O O . LYS A 1 215 ? -15.613 -7.343 -6.387 1.00 96.88 215 LYS A O 1
ATOM 1624 N N . ASP A 1 216 ? -16.062 -7.271 -4.200 1.00 97.12 216 ASP A N 1
ATOM 1625 C CA . ASP A 1 216 ? -17.015 -6.159 -4.248 1.00 97.12 216 ASP A CA 1
ATOM 1626 C C . ASP A 1 216 ? -16.615 -4.956 -3.378 1.00 97.12 216 ASP A C 1
ATOM 1628 O O . ASP A 1 216 ? -17.376 -3.989 -3.270 1.00 97.12 216 ASP A O 1
ATOM 1632 N N . ARG A 1 217 ? -15.437 -4.991 -2.740 1.00 98.31 217 ARG A N 1
ATOM 1633 C CA . ARG A 1 217 ? -14.971 -3.932 -1.837 1.00 98.31 217 ARG A CA 1
ATOM 1634 C C . ARG A 1 217 ? -13.449 -3.854 -1.717 1.00 98.31 217 ARG A C 1
ATOM 1636 O O . ARG A 1 217 ? -12.733 -4.819 -1.972 1.00 98.31 217 ARG A O 1
ATOM 1643 N N . LEU A 1 218 ? -12.976 -2.695 -1.274 1.00 98.50 218 LEU A N 1
ATOM 1644 C CA . LEU A 1 218 ? -11.670 -2.512 -0.650 1.00 98.50 218 LEU A CA 1
ATOM 1645 C C . LEU A 1 218 ? -11.890 -2.407 0.862 1.00 98.50 218 LEU A C 1
ATOM 1647 O O . LEU A 1 218 ? -12.806 -1.712 1.306 1.00 98.50 218 LEU A O 1
ATOM 1651 N N . TYR A 1 219 ? -11.037 -3.034 1.656 1.00 98.31 219 TYR A N 1
ATOM 1652 C CA . TYR A 1 219 ? -10.860 -2.663 3.050 1.00 98.31 219 TYR A CA 1
ATOM 1653 C C . TYR A 1 219 ? -9.808 -1.569 3.141 1.00 98.31 219 TYR A C 1
ATOM 1655 O O . TYR A 1 219 ? -8.762 -1.646 2.502 1.00 98.31 219 TYR A O 1
ATOM 1663 N N . ALA A 1 220 ? -10.079 -0.546 3.939 1.00 97.81 220 ALA A N 1
ATOM 1664 C CA . ALA A 1 220 ? -9.125 0.513 4.213 1.00 97.81 220 ALA A CA 1
ATOM 1665 C C . ALA A 1 220 ? -9.032 0.742 5.715 1.00 97.81 220 ALA A C 1
ATOM 1667 O O . ALA A 1 220 ? -10.046 0.750 6.413 1.00 97.81 220 ALA A O 1
ATOM 1668 N N . VAL A 1 221 ? -7.821 0.964 6.206 1.00 96.94 221 VAL A N 1
ATOM 1669 C CA . VAL A 1 221 ? -7.596 1.406 7.581 1.00 96.94 221 VAL A CA 1
ATOM 1670 C C . VAL A 1 221 ? -7.098 2.837 7.569 1.00 96.94 221 VAL A C 1
ATOM 1672 O O . VAL A 1 221 ? -6.290 3.235 6.727 1.00 96.94 221 VAL A O 1
ATOM 1675 N N . THR A 1 222 ? -7.612 3.630 8.498 1.00 96.25 222 THR A N 1
ATOM 1676 C CA . THR A 1 222 ? -7.169 5.008 8.706 1.00 96.25 222 THR A CA 1
ATOM 1677 C C . THR A 1 222 ? -6.725 5.197 10.137 1.00 96.25 222 THR A C 1
ATOM 1679 O O . THR A 1 222 ? -7.310 4.594 11.034 1.00 96.25 222 THR A O 1
ATOM 1682 N N . SER A 1 223 ? -5.776 6.094 10.363 1.00 94.25 223 SER A N 1
ATOM 1683 C CA . SER A 1 223 ? -5.237 6.381 11.687 1.00 94.25 223 SER A CA 1
ATOM 1684 C C . SER A 1 223 ? -5.117 7.874 11.974 1.00 94.25 223 SER A C 1
ATOM 1686 O O . SER A 1 223 ? -5.077 8.700 11.056 1.00 94.25 223 SER A O 1
ATOM 1688 N N . PHE A 1 224 ? -5.031 8.202 13.261 1.00 90.81 224 PHE A N 1
ATOM 1689 C CA . PHE A 1 224 ? -4.732 9.535 13.773 1.00 90.81 224 PHE A CA 1
ATOM 1690 C C . PHE A 1 224 ? -3.688 9.459 14.893 1.00 90.81 224 PHE A C 1
ATOM 1692 O O . PHE A 1 224 ? -3.583 8.460 15.602 1.00 90.81 224 PHE A O 1
ATOM 1699 N N . GLU A 1 225 ? -2.927 10.541 15.046 1.00 86.81 225 GLU A N 1
ATOM 1700 C CA . GLU A 1 225 ? -2.013 10.776 16.165 1.00 86.81 225 GLU A CA 1
ATOM 1701 C C . GLU A 1 225 ? -2.228 12.221 16.630 1.00 86.81 225 GLU A C 1
ATOM 1703 O O . GLU A 1 225 ? -1.895 13.161 15.902 1.00 86.81 225 GLU A O 1
ATOM 1708 N N . GLN A 1 226 ? -2.796 12.415 17.821 1.00 82.69 226 GLN A N 1
ATOM 1709 C CA . GLN A 1 2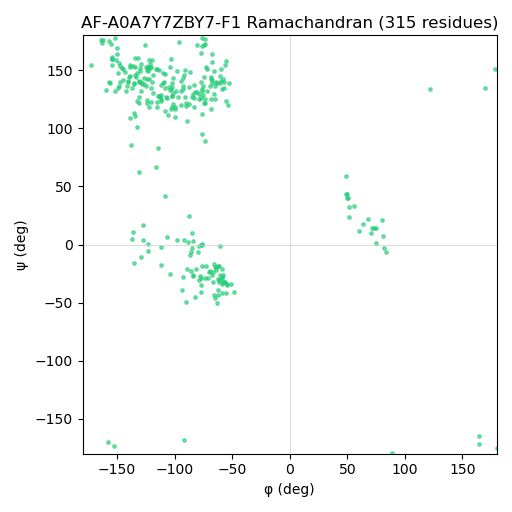26 ? -3.045 13.738 18.389 1.00 82.69 226 GLN A CA 1
ATOM 1710 C C . GLN A 1 226 ? -2.223 13.939 19.656 1.00 82.69 226 GLN A C 1
ATOM 1712 O O . GLN A 1 226 ? -2.349 13.204 20.632 1.00 82.69 226 GLN A O 1
ATOM 1717 N N . GLN A 1 227 ? -1.394 14.980 19.666 1.00 84.62 227 GLN A N 1
ATOM 1718 C CA . GLN A 1 227 ? -0.719 15.400 20.887 1.00 84.62 227 GLN A CA 1
ATOM 1719 C C . GLN A 1 227 ? -1.661 16.240 21.746 1.00 84.62 227 GLN A C 1
ATOM 1721 O O . GLN A 1 227 ? -2.269 17.200 21.274 1.00 84.62 227 GLN A O 1
ATOM 1726 N N . SER A 1 228 ? -1.730 15.900 23.024 1.00 80.94 228 SER A N 1
ATOM 1727 C CA . SER A 1 228 ? -2.417 16.657 24.060 1.00 80.94 228 SER A CA 1
ATOM 1728 C C . SER A 1 228 ? -1.438 17.012 25.175 1.00 80.94 228 SER A C 1
ATOM 1730 O O . SER A 1 228 ? -0.423 16.343 25.381 1.00 80.94 228 SER A O 1
ATOM 1732 N N . VAL A 1 229 ? -1.717 18.109 25.873 1.00 84.62 229 VAL A N 1
ATOM 1733 C CA . VAL A 1 229 ? -0.960 18.538 27.049 1.00 84.62 229 VAL A CA 1
ATOM 1734 C C . VAL A 1 229 ? -1.956 18.676 28.184 1.00 84.62 229 VAL A C 1
ATOM 1736 O O . VAL A 1 229 ? -2.940 19.402 28.043 1.00 84.62 229 VAL A O 1
ATOM 1739 N N . ASP A 1 230 ? -1.741 17.951 29.276 1.00 85.12 230 ASP A N 1
ATOM 1740 C CA . ASP A 1 230 ? -2.606 18.069 30.445 1.00 85.12 230 ASP A CA 1
ATOM 1741 C C . ASP A 1 230 ? -2.354 19.380 31.214 1.00 85.12 230 ASP A C 1
ATOM 1743 O O . ASP A 1 230 ? -1.422 20.139 30.935 1.00 85.12 230 ASP A O 1
ATOM 1747 N N . ALA A 1 231 ? -3.196 19.656 32.214 1.00 84.75 231 ALA A N 1
ATOM 1748 C CA . ALA A 1 231 ? -3.086 20.859 33.039 1.00 84.75 231 ALA A CA 1
ATOM 1749 C C . ALA A 1 231 ? -1.759 20.954 33.826 1.00 84.75 231 ALA A C 1
ATOM 1751 O O . ALA A 1 231 ? -1.394 22.040 34.269 1.00 84.75 231 ALA A O 1
ATOM 1752 N N . ALA A 1 232 ? -1.036 19.840 33.992 1.00 87.25 232 ALA A N 1
ATOM 1753 C CA . ALA A 1 232 ? 0.276 19.780 34.633 1.00 87.25 232 ALA A CA 1
ATOM 1754 C C . ALA A 1 232 ? 1.439 19.923 33.629 1.00 87.25 232 ALA A C 1
ATOM 1756 O O . ALA A 1 232 ? 2.604 19.822 34.014 1.00 87.25 232 ALA A O 1
ATOM 1757 N N . GLY A 1 233 ? 1.147 20.162 32.345 1.00 85.88 233 GLY A N 1
ATOM 1758 C CA . GLY A 1 233 ? 2.148 20.307 31.291 1.00 85.88 233 GLY A CA 1
ATOM 1759 C C . GLY A 1 233 ? 2.678 18.979 30.744 1.00 85.88 233 GLY A C 1
ATOM 1760 O O . GLY A 1 233 ? 3.624 18.979 29.950 1.00 85.88 233 GLY A O 1
ATOM 1761 N N . LYS A 1 234 ? 2.102 17.838 31.138 1.00 87.19 234 LYS A N 1
ATOM 1762 C CA . LYS A 1 234 ? 2.514 16.527 30.637 1.00 87.19 234 LYS A CA 1
ATOM 1763 C C . LYS A 1 234 ? 1.945 16.319 29.241 1.00 87.19 234 LYS A C 1
ATOM 1765 O O . LYS A 1 234 ? 0.741 16.412 29.019 1.00 87.19 234 LYS A O 1
ATOM 1770 N N . LYS A 1 235 ? 2.831 16.001 28.300 1.00 86.06 235 LYS A N 1
ATOM 1771 C CA . LYS A 1 235 ? 2.451 15.629 26.937 1.00 86.06 235 LYS A CA 1
ATOM 1772 C C . LYS A 1 235 ? 1.977 14.178 26.905 1.00 86.06 235 LYS A C 1
ATOM 1774 O O . LYS A 1 235 ? 2.688 13.287 27.368 1.00 86.06 235 LYS A O 1
ATOM 1779 N N . SER A 1 236 ? 0.819 13.948 26.309 1.00 80.38 236 SER A N 1
ATOM 1780 C CA . SER A 1 236 ? 0.324 12.633 25.901 1.00 80.38 236 SER A CA 1
ATOM 1781 C C . SER A 1 236 ? 0.082 12.627 24.398 1.00 80.38 236 SER A C 1
ATOM 1783 O O . SER A 1 236 ? -0.148 13.669 23.791 1.00 80.38 236 SER A O 1
ATOM 1785 N N . THR A 1 237 ? 0.181 11.457 23.777 1.00 82.75 237 THR A N 1
ATOM 1786 C CA . THR A 1 237 ? -0.247 11.261 22.389 1.00 82.75 237 THR A CA 1
ATOM 1787 C C . THR A 1 237 ? -1.400 10.279 22.409 1.00 82.75 237 THR A C 1
ATOM 1789 O O . THR A 1 237 ? -1.240 9.157 22.881 1.00 82.75 237 THR A O 1
ATOM 1792 N N . GLU A 1 238 ? -2.558 10.728 21.948 1.00 84.12 238 GLU A N 1
ATOM 1793 C CA . GLU A 1 238 ? -3.676 9.857 21.629 1.00 84.12 238 GLU A CA 1
ATOM 1794 C C . GLU A 1 238 ? -3.446 9.280 20.234 1.00 84.12 238 GLU A C 1
ATOM 1796 O O . GLU A 1 238 ? -3.105 10.008 19.298 1.00 84.12 238 GLU A O 1
ATOM 1801 N N . ILE A 1 239 ? -3.588 7.966 20.113 1.00 86.88 239 ILE A N 1
ATOM 1802 C CA . ILE A 1 239 ? -3.386 7.229 18.873 1.00 86.88 239 ILE A CA 1
ATOM 1803 C C . ILE A 1 239 ? -4.538 6.254 18.694 1.00 86.88 239 ILE A C 1
ATOM 1805 O O . ILE A 1 239 ? -5.063 5.709 19.664 1.00 86.88 239 ILE A O 1
ATOM 1809 N N . GLY A 1 240 ? -4.930 6.038 17.449 1.00 89.75 240 GLY A N 1
ATOM 1810 C CA . GLY A 1 240 ? -5.972 5.083 17.133 1.00 89.75 240 GLY A CA 1
ATOM 1811 C C . GLY A 1 240 ? -6.246 5.020 15.646 1.00 89.75 240 GLY A C 1
ATOM 1812 O O . GLY A 1 240 ? -5.591 5.676 14.828 1.00 89.75 240 GLY A O 1
ATOM 1813 N N . GLY A 1 241 ? -7.253 4.235 15.296 1.00 93.75 241 GLY A N 1
ATOM 1814 C CA . GLY A 1 241 ? -7.682 4.111 13.918 1.00 93.75 241 GLY A CA 1
ATOM 1815 C C . GLY A 1 241 ? -9.049 3.485 13.761 1.00 93.75 241 GLY A C 1
ATOM 1816 O O . GLY A 1 241 ? -9.687 3.072 14.724 1.00 93.75 241 GLY A O 1
ATOM 1817 N N . LEU A 1 242 ? -9.507 3.437 12.517 1.00 94.69 242 LEU A N 1
ATOM 1818 C CA . LEU A 1 242 ? -10.809 2.903 12.146 1.00 94.69 242 LEU A CA 1
ATOM 1819 C C . LEU A 1 242 ? -10.679 2.025 10.906 1.00 94.69 242 LEU A C 1
ATOM 1821 O O . LEU A 1 242 ? -9.782 2.225 10.080 1.00 94.69 242 LEU A O 1
ATOM 1825 N N . LEU A 1 243 ? -11.603 1.075 10.782 1.00 96.12 243 LEU A N 1
ATOM 1826 C CA . LEU A 1 243 ? -11.736 0.205 9.621 1.00 96.12 243 LEU A CA 1
ATOM 1827 C C . LEU A 1 243 ? -12.907 0.648 8.740 1.00 96.12 243 LEU A C 1
ATOM 1829 O O . LEU A 1 243 ? -14.024 0.860 9.214 1.00 96.12 243 LEU A O 1
ATOM 1833 N N . TRP A 1 244 ? -12.659 0.708 7.438 1.00 97.25 244 TRP A N 1
ATOM 1834 C CA . TRP A 1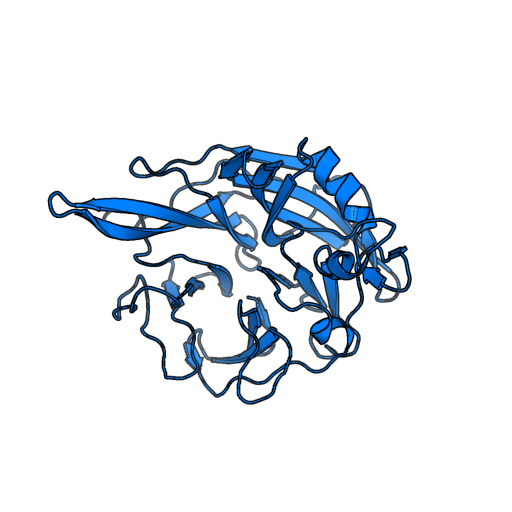 244 ? -13.625 1.107 6.425 1.00 97.25 244 TRP A CA 1
ATOM 1835 C C . TRP A 1 244 ? -13.801 -0.001 5.393 1.00 97.25 244 TRP A C 1
ATOM 1837 O O . TRP A 1 244 ? -12.830 -0.628 4.971 1.00 97.25 244 TRP A O 1
ATOM 1847 N N . ALA A 1 245 ? -15.035 -0.187 4.938 1.00 97.62 245 ALA A N 1
ATOM 1848 C CA . ALA A 1 245 ? -15.344 -0.908 3.714 1.00 97.62 245 ALA A CA 1
ATOM 1849 C C . ALA A 1 245 ? -15.667 0.112 2.617 1.00 97.62 245 ALA A C 1
ATOM 1851 O O . ALA A 1 245 ? -16.622 0.883 2.727 1.00 97.62 245 ALA A O 1
ATOM 1852 N N . VAL A 1 246 ? -14.877 0.125 1.552 1.00 98.44 246 VAL A N 1
ATOM 1853 C CA . VAL A 1 246 ? -15.096 0.954 0.366 1.00 98.44 246 VAL A CA 1
ATOM 1854 C C . VAL A 1 246 ? -15.734 0.066 -0.696 1.00 98.44 246 VAL A C 1
ATOM 1856 O O . VAL A 1 246 ? -15.048 -0.821 -1.200 1.00 98.44 246 VAL A O 1
ATOM 1859 N N . PRO A 1 247 ? -17.020 0.247 -1.053 1.00 98.38 247 PRO A N 1
ATOM 1860 C CA . PRO A 1 247 ? -17.621 -0.507 -2.150 1.00 98.38 247 PRO A CA 1
ATOM 1861 C C . PRO A 1 247 ? -16.760 -0.383 -3.406 1.00 98.38 247 PRO A C 1
ATOM 1863 O O . PRO A 1 247 ? -16.251 0.697 -3.690 1.00 98.38 247 PRO A O 1
ATOM 1866 N N . PHE A 1 248 ? -16.583 -1.463 -4.152 1.00 98.38 248 PHE A N 1
ATOM 1867 C CA . PHE A 1 248 ? -15.757 -1.472 -5.348 1.00 98.38 248 PHE A CA 1
ATOM 1868 C C . PHE A 1 248 ? -16.489 -2.204 -6.460 1.00 98.38 248 PHE A C 1
ATOM 1870 O O . PHE A 1 248 ? -16.755 -3.401 -6.380 1.00 98.38 248 PHE A O 1
ATOM 1877 N N . THR A 1 249 ? -16.872 -1.476 -7.502 1.00 96.94 249 THR A N 1
ATOM 1878 C CA . THR A 1 249 ? -17.697 -2.023 -8.581 1.00 96.94 249 THR A CA 1
ATOM 1879 C C . THR A 1 249 ? -17.225 -1.469 -9.910 1.00 96.94 249 THR A C 1
ATOM 1881 O O . THR A 1 249 ? -16.933 -0.281 -10.019 1.00 96.94 249 THR A O 1
ATOM 1884 N N . ALA A 1 250 ? -17.136 -2.338 -10.921 1.00 95.31 250 ALA A N 1
ATOM 1885 C CA . ALA A 1 250 ? -16.696 -1.976 -12.269 1.00 95.31 250 ALA A CA 1
ATOM 1886 C C . ALA A 1 250 ? -15.367 -1.189 -12.286 1.00 95.31 250 ALA A C 1
ATOM 1888 O O . ALA A 1 250 ? -15.217 -0.222 -13.031 1.00 95.31 250 ALA A O 1
ATOM 1889 N N . GLY A 1 251 ? -14.419 -1.586 -11.431 1.00 95.50 251 GLY A N 1
ATOM 1890 C CA . GLY A 1 251 ? -13.107 -0.951 -11.334 1.00 95.50 251 GLY A CA 1
ATOM 1891 C C . GLY A 1 251 ? -13.090 0.407 -10.627 1.00 95.50 251 GLY A C 1
ATOM 1892 O O . GLY A 1 251 ? -12.098 1.119 -10.763 1.00 95.50 251 GLY A O 1
ATOM 1893 N N . LYS A 1 252 ? -14.151 0.795 -9.901 1.00 97.19 252 LYS A N 1
ATOM 1894 C CA . LYS A 1 252 ? -14.254 2.110 -9.246 1.00 97.19 252 LYS A CA 1
ATOM 1895 C C . LYS A 1 252 ? -14.613 2.007 -7.764 1.00 97.19 252 LYS A C 1
ATOM 1897 O O . LYS A 1 252 ? -15.510 1.231 -7.420 1.00 97.19 252 LYS A O 1
ATOM 1902 N N . PRO A 1 253 ? -13.974 2.813 -6.894 1.00 98.00 253 PRO A N 1
ATOM 1903 C CA . PRO A 1 253 ? -14.358 2.921 -5.494 1.00 98.00 253 PRO A CA 1
ATOM 1904 C C . PRO A 1 253 ? -15.640 3.755 -5.337 1.00 98.00 253 PRO A C 1
ATOM 1906 O O . PRO A 1 253 ? -15.806 4.810 -5.948 1.00 98.00 253 PRO A O 1
ATOM 1909 N N . GLY A 1 254 ? -16.549 3.286 -4.489 1.00 97.56 254 GLY A N 1
ATOM 1910 C CA . GLY A 1 254 ? -17.710 4.019 -3.992 1.00 97.56 254 GLY A CA 1
ATOM 1911 C C . GLY A 1 254 ? -17.400 4.755 -2.687 1.00 97.56 254 GLY A C 1
ATOM 1912 O O . GLY A 1 254 ? -16.251 4.866 -2.270 1.00 97.56 254 GLY A O 1
ATOM 1913 N N . THR A 1 255 ? -18.428 5.264 -2.008 1.00 96.19 255 THR A N 1
ATOM 1914 C CA . THR A 1 255 ? -18.258 5.979 -0.732 1.00 96.19 255 THR A CA 1
ATOM 1915 C C . THR A 1 255 ? -17.814 5.027 0.390 1.00 96.19 255 THR A C 1
ATOM 1917 O O . THR A 1 255 ? -18.527 4.051 0.643 1.00 96.19 255 THR A O 1
ATOM 1920 N N . PRO A 1 256 ? -16.697 5.306 1.095 1.00 96.88 256 PRO A N 1
ATOM 1921 C CA . PRO A 1 256 ? -16.260 4.524 2.246 1.00 96.88 256 PRO A CA 1
ATOM 1922 C C . PRO A 1 256 ? -17.336 4.464 3.330 1.00 96.88 256 PRO A C 1
ATOM 1924 O O . PRO A 1 256 ? -17.943 5.477 3.681 1.00 96.88 256 PRO A O 1
ATOM 1927 N N . LYS A 1 257 ? -17.558 3.271 3.874 1.00 95.69 257 LYS A N 1
ATOM 1928 C CA . LYS A 1 257 ? -18.484 3.015 4.975 1.00 95.69 257 LYS A CA 1
ATOM 1929 C C . LYS A 1 257 ? -17.695 2.564 6.188 1.00 95.69 257 LYS A C 1
ATOM 1931 O O . LYS A 1 257 ? -16.897 1.634 6.095 1.00 95.69 257 LYS A O 1
ATOM 1936 N N . LEU A 1 258 ? -17.930 3.224 7.314 1.00 95.19 258 LEU A N 1
ATOM 1937 C CA . LEU A 1 258 ? -17.321 2.839 8.577 1.00 95.19 258 LEU A CA 1
ATOM 1938 C C . LEU A 1 258 ? -17.849 1.465 8.994 1.00 95.19 258 LEU A C 1
ATOM 1940 O O . LEU A 1 258 ? -19.065 1.255 9.000 1.00 95.19 258 LEU A O 1
ATOM 1944 N N . LEU A 1 259 ? -16.952 0.540 9.331 1.00 94.31 259 LEU A N 1
ATOM 1945 C CA . LEU A 1 259 ? -17.370 -0.741 9.883 1.00 94.31 259 LEU A CA 1
ATOM 1946 C C . LEU A 1 259 ? -17.761 -0.594 11.351 1.00 94.31 259 LEU A C 1
ATOM 1948 O O . LEU A 1 259 ? -17.147 0.148 12.119 1.00 94.31 259 LEU A O 1
ATOM 1952 N N . THR A 1 260 ? -18.827 -1.299 11.714 1.00 92.06 260 THR A N 1
ATOM 1953 C CA . THR A 1 260 ? -19.439 -1.269 13.041 1.00 92.06 260 THR A CA 1
ATOM 1954 C C . THR A 1 260 ? -19.452 -2.666 13.643 1.00 92.06 260 THR A C 1
ATOM 1956 O O . THR A 1 260 ? -19.384 -3.665 12.926 1.00 92.06 260 THR A O 1
ATOM 1959 N N . ARG A 1 261 ? -19.483 -2.721 14.971 1.00 88.12 261 ARG A N 1
ATOM 1960 C CA . ARG A 1 261 ? -19.696 -3.935 15.757 1.00 88.12 261 ARG A CA 1
ATOM 1961 C C . ARG A 1 261 ? -21.175 -4.323 15.722 1.00 88.12 261 ARG A C 1
ATOM 1963 O O . ARG A 1 261 ? -22.016 -3.543 15.277 1.00 88.12 261 ARG A O 1
ATOM 1970 N N . GLU A 1 262 ? -21.499 -5.505 16.239 1.00 87.50 262 GLU A N 1
ATOM 1971 C CA . GLU A 1 262 ? -22.885 -5.997 16.316 1.00 87.50 262 GLU A CA 1
ATOM 1972 C C . GLU A 1 262 ? -23.821 -5.054 17.088 1.00 87.50 262 GLU A C 1
ATOM 1974 O O . GLU A 1 262 ? -24.994 -4.925 16.745 1.00 87.50 262 GLU A O 1
ATOM 1979 N N . ASP A 1 263 ? -23.298 -4.346 18.092 1.00 89.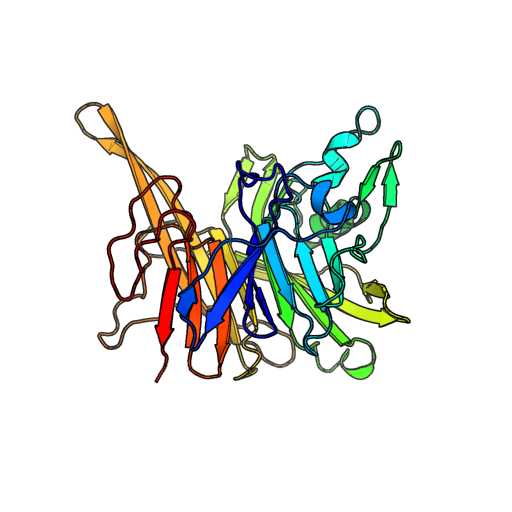75 263 ASP A N 1
ATOM 1980 C CA . ASP A 1 263 ? -24.038 -3.341 18.866 1.00 89.75 263 ASP A CA 1
ATOM 1981 C C . ASP A 1 263 ? -24.240 -2.002 18.121 1.00 89.75 263 ASP A C 1
ATOM 1983 O O . ASP A 1 263 ? -24.827 -1.066 18.665 1.00 89.75 263 ASP A O 1
ATOM 1987 N N . GLY A 1 264 ? -23.754 -1.895 16.880 1.00 89.94 264 GLY A N 1
ATOM 1988 C CA . GLY A 1 264 ? -23.822 -0.701 16.039 1.00 89.94 264 GLY A CA 1
ATOM 1989 C C . GLY A 1 264 ? -22.745 0.350 16.323 1.00 89.94 264 GLY A C 1
ATOM 1990 O O . GLY A 1 264 ? -22.683 1.359 15.618 1.00 89.94 264 GLY A O 1
ATOM 1991 N N . SER A 1 265 ? -21.878 0.146 17.319 1.00 89.44 265 SER A N 1
ATOM 1992 C CA . SER A 1 265 ? -20.759 1.051 17.598 1.00 89.44 265 SER A CA 1
ATOM 1993 C C . SER A 1 265 ? -19.657 0.928 16.542 1.00 89.44 265 SER A C 1
ATOM 1995 O O . SER A 1 265 ? -19.488 -0.109 15.907 1.00 89.44 265 SER A O 1
ATOM 1997 N N . ALA A 1 266 ? -18.885 1.995 16.324 1.00 90.19 266 ALA A N 1
ATOM 1998 C CA . ALA A 1 266 ? -17.775 1.970 15.374 1.00 90.19 266 ALA A CA 1
ATOM 1999 C C . ALA A 1 266 ? -16.692 0.960 15.792 1.00 90.19 266 ALA A C 1
ATOM 2001 O O . ALA A 1 266 ? -16.295 0.905 16.958 1.00 90.19 266 ALA A O 1
ATOM 2002 N N . LEU A 1 267 ? -16.147 0.215 14.828 1.00 90.75 267 LEU A N 1
ATOM 2003 C CA . LEU A 1 267 ? -14.957 -0.598 15.053 1.00 90.75 267 LEU A CA 1
ATOM 2004 C C . LEU A 1 267 ? -13.718 0.312 15.089 1.00 90.75 267 LEU A C 1
ATOM 2006 O O . LEU A 1 267 ? -13.155 0.672 14.054 1.00 90.75 267 LEU A O 1
ATOM 2010 N N . VAL A 1 268 ? -13.328 0.698 16.303 1.00 90.38 268 VAL A N 1
ATOM 2011 C CA . VAL A 1 268 ? -12.163 1.546 16.584 1.00 90.38 268 VAL A CA 1
ATOM 2012 C C . VAL A 1 268 ? -11.005 0.692 17.093 1.00 90.38 268 VAL A C 1
ATOM 2014 O O . VAL A 1 268 ? -11.188 -0.156 17.971 1.00 90.38 268 VAL A O 1
ATOM 2017 N N . PHE A 1 269 ? -9.813 0.955 16.569 1.00 90.06 269 PHE A N 1
ATOM 2018 C CA . PHE A 1 269 ? -8.551 0.421 17.060 1.00 90.06 269 PHE A CA 1
ATOM 2019 C C . PHE A 1 269 ? -7.934 1.391 18.065 1.00 90.06 269 PHE A C 1
ATOM 2021 O O . PHE A 1 269 ? -7.864 2.594 17.813 1.00 90.06 269 PHE A O 1
ATOM 2028 N N . SER A 1 270 ? -7.463 0.860 19.192 1.00 85.25 270 SER A N 1
ATOM 2029 C CA . SER A 1 270 ? -6.773 1.633 20.234 1.00 85.25 270 SER A CA 1
ATOM 2030 C C . SER A 1 270 ? -5.306 1.929 19.911 1.00 85.25 270 SER A C 1
ATOM 2032 O O . SER A 1 270 ? -4.651 2.631 20.671 1.00 85.25 270 SER A O 1
ATOM 2034 N N . ASN A 1 271 ? -4.791 1.364 18.818 1.00 84.75 271 ASN A N 1
ATOM 2035 C CA . ASN A 1 271 ? -3.456 1.608 18.282 1.00 84.75 271 ASN A CA 1
ATOM 2036 C C . ASN A 1 271 ? -3.567 2.032 16.823 1.00 84.75 271 ASN A C 1
ATOM 2038 O O . ASN A 1 271 ? -4.652 1.993 16.236 1.00 84.75 271 ASN A O 1
ATOM 2042 N N . LYS A 1 272 ? -2.446 2.458 16.248 1.00 88.56 272 LYS A N 1
ATOM 2043 C CA . LYS A 1 272 ? -2.385 2.861 14.849 1.00 88.56 272 LYS A CA 1
ATOM 2044 C C . LYS A 1 272 ? -2.375 1.618 13.958 1.00 88.56 272 LYS A C 1
ATOM 2046 O O . LYS A 1 272 ? -1.376 0.906 13.970 1.00 88.56 272 LYS A O 1
ATOM 2051 N N . PRO A 1 273 ? -3.434 1.354 13.174 1.00 91.75 273 PRO A N 1
ATOM 2052 C CA . PRO A 1 273 ? -3.375 0.314 12.158 1.00 91.75 273 PRO A CA 1
ATOM 2053 C C . PRO A 1 273 ? -2.428 0.753 11.029 1.00 91.75 273 PRO A C 1
ATOM 2055 O O . PRO A 1 273 ? -2.522 1.893 10.578 1.00 91.75 273 PRO A O 1
ATOM 2058 N N . GLU A 1 274 ? -1.567 -0.150 10.560 1.00 88.50 274 GLU A N 1
ATOM 2059 C CA . GLU A 1 274 ? -0.549 0.085 9.505 1.00 88.50 274 GLU A CA 1
ATOM 2060 C C . GLU A 1 274 ? -0.696 -0.867 8.309 1.00 88.50 274 GLU A C 1
ATOM 2062 O O . GLU A 1 274 ? 0.085 -0.874 7.358 1.00 88.50 274 GLU A O 1
ATOM 2067 N N . GLY A 1 275 ? -1.688 -1.751 8.354 1.00 91.31 275 GLY A N 1
ATOM 2068 C CA . GLY A 1 275 ? -1.948 -2.654 7.251 1.00 91.31 275 GLY A CA 1
ATOM 2069 C C . GLY A 1 275 ? -3.219 -3.441 7.460 1.00 91.31 275 GLY A C 1
ATOM 2070 O O . GLY A 1 275 ? -3.627 -3.702 8.590 1.00 91.31 275 GLY A O 1
ATOM 2071 N N . VAL A 1 276 ? -3.811 -3.866 6.353 1.00 95.81 276 VAL A N 1
ATOM 2072 C CA . VAL A 1 276 ? -4.956 -4.770 6.313 1.00 95.81 276 VAL A CA 1
ATOM 2073 C C . VAL A 1 276 ? -4.700 -5.819 5.236 1.00 95.81 276 VAL A C 1
ATOM 2075 O O . VAL A 1 276 ? -4.150 -5.492 4.192 1.00 95.81 276 VAL A O 1
ATOM 2078 N N . GLU A 1 277 ? -5.044 -7.073 5.508 1.00 96.31 277 GLU A N 1
ATOM 2079 C CA . GLU A 1 277 ? -4.963 -8.178 4.552 1.00 96.31 277 GLU A CA 1
ATOM 2080 C C . GLU A 1 277 ? -6.222 -9.027 4.679 1.00 96.31 277 GLU A C 1
ATOM 2082 O O . GLU A 1 277 ? -6.656 -9.363 5.785 1.00 96.31 277 GLU A O 1
ATOM 2087 N N . VAL A 1 278 ? -6.802 -9.379 3.534 1.00 96.44 278 VAL A N 1
ATOM 2088 C CA . VAL A 1 278 ? -7.956 -10.276 3.472 1.00 96.44 278 VAL A CA 1
ATOM 2089 C C . VAL A 1 278 ? -7.468 -11.715 3.408 1.00 96.44 278 VAL A C 1
ATOM 2091 O O . VAL A 1 278 ? -6.722 -12.081 2.499 1.00 96.44 278 VAL A O 1
ATOM 2094 N N . LEU A 1 279 ? -7.879 -12.519 4.387 1.00 95.12 279 LEU A N 1
ATOM 2095 C CA . LEU A 1 279 ? -7.424 -13.896 4.570 1.00 95.12 279 LEU A CA 1
ATOM 2096 C C . LEU A 1 279 ? -8.356 -14.905 3.899 1.00 95.12 279 LEU A C 1
ATOM 2098 O O . LEU A 1 279 ? -7.877 -15.863 3.296 1.00 95.12 279 LEU A O 1
ATOM 2102 N N . ASP A 1 280 ? -9.662 -14.658 3.974 1.00 94.75 280 ASP A N 1
ATOM 2103 C CA . ASP A 1 280 ? -10.713 -15.415 3.296 1.00 94.75 280 ASP A CA 1
ATOM 2104 C C . ASP A 1 280 ? -11.992 -14.560 3.160 1.00 94.75 280 ASP A C 1
ATOM 2106 O O . ASP A 1 280 ? -11.966 -13.352 3.397 1.00 94.75 280 ASP A O 1
ATOM 2110 N N . ALA A 1 281 ? -13.111 -15.171 2.755 1.00 95.31 281 ALA A N 1
ATOM 2111 C CA . ALA A 1 281 ? -14.386 -14.478 2.540 1.00 95.31 281 ALA A CA 1
ATOM 2112 C C . ALA A 1 281 ? -14.995 -13.849 3.810 1.00 95.31 281 ALA A C 1
ATOM 2114 O O . ALA A 1 281 ? -15.830 -12.953 3.698 1.00 95.31 281 ALA A O 1
ATOM 2115 N N . HIS A 1 282 ? -14.582 -14.293 4.996 1.00 95.00 282 HIS A N 1
ATOM 2116 C CA . HIS A 1 282 ? -15.122 -13.862 6.284 1.00 95.00 282 HIS A CA 1
ATOM 2117 C C . HIS A 1 282 ? -14.053 -13.289 7.210 1.00 95.00 282 HIS A C 1
ATOM 2119 O O . HIS A 1 282 ? -14.384 -12.800 8.284 1.00 95.00 282 HIS A O 1
ATOM 2125 N N . GLN A 1 283 ? -12.777 -13.329 6.837 1.00 95.12 283 GLN A N 1
ATOM 2126 C CA . GLN A 1 283 ? -11.703 -12.967 7.743 1.00 95.12 283 GLN A CA 1
ATOM 2127 C C . GLN A 1 283 ? -10.735 -11.956 7.135 1.00 95.12 283 GLN A C 1
ATOM 2129 O O . GLN A 1 283 ? -10.182 -12.152 6.052 1.00 95.12 283 GLN A O 1
ATOM 2134 N N . ILE A 1 284 ? -10.434 -10.918 7.916 1.00 95.62 284 ILE A N 1
ATOM 2135 C CA . ILE A 1 284 ? -9.298 -10.027 7.673 1.00 95.62 284 ILE A CA 1
ATOM 2136 C C . ILE A 1 284 ? -8.365 -10.001 8.882 1.00 95.62 284 ILE A C 1
ATOM 2138 O O . ILE A 1 284 ? -8.756 -10.293 10.019 1.00 95.62 284 ILE A O 1
ATOM 2142 N N . ILE A 1 285 ? -7.125 -9.603 8.629 1.00 94.50 285 ILE A N 1
ATOM 2143 C CA . ILE A 1 285 ? -6.143 -9.275 9.654 1.00 94.50 285 ILE A CA 1
ATOM 2144 C C . ILE A 1 285 ? -5.712 -7.820 9.501 1.00 94.50 285 ILE A C 1
ATOM 2146 O O . ILE A 1 285 ? -5.559 -7.325 8.385 1.00 94.50 285 ILE A O 1
ATOM 2150 N N . VAL A 1 286 ? -5.542 -7.132 10.626 1.00 93.75 286 VAL A N 1
ATOM 2151 C CA . VAL A 1 286 ? -5.058 -5.749 10.698 1.00 93.75 286 VAL A CA 1
ATOM 2152 C C . VAL A 1 286 ? -3.833 -5.732 11.593 1.00 93.75 286 VAL A C 1
ATOM 2154 O O . VAL A 1 286 ? -3.934 -6.188 12.725 1.00 93.75 286 VAL A O 1
ATOM 2157 N N . VAL A 1 287 ? -2.696 -5.233 11.113 1.00 90.06 287 VAL A N 1
ATOM 2158 C CA . VAL A 1 287 ? -1.481 -5.080 11.936 1.00 90.06 287 VAL A CA 1
ATOM 2159 C C . VAL A 1 287 ? -1.372 -3.656 12.451 1.00 90.06 287 VAL A C 1
ATOM 2161 O O . VAL A 1 287 ? -1.826 -2.723 11.782 1.00 90.06 287 VAL A O 1
ATOM 2164 N N . HIS A 1 288 ? -0.775 -3.499 13.627 1.00 87.31 288 HIS A N 1
ATOM 2165 C CA . HIS A 1 288 ? -0.636 -2.212 14.302 1.00 87.31 288 HIS A CA 1
ATOM 2166 C C . HIS A 1 288 ? 0.826 -1.806 14.453 1.00 87.31 288 HIS A C 1
ATOM 2168 O O . HIS A 1 288 ? 1.709 -2.656 14.566 1.00 87.31 288 HIS A O 1
ATOM 2174 N N . ASP A 1 289 ? 1.054 -0.495 14.476 1.00 78.81 289 ASP A N 1
ATOM 2175 C CA . ASP A 1 289 ? 2.288 0.090 14.991 1.00 78.81 289 ASP A CA 1
ATOM 2176 C C . ASP A 1 289 ? 2.292 -0.006 16.523 1.00 78.81 289 ASP A C 1
ATOM 2178 O O . ASP A 1 289 ? 1.405 0.531 17.198 1.00 78.81 289 ASP A O 1
ATOM 2182 N N . ASP A 1 290 ? 3.310 -0.674 17.059 1.00 64.19 290 ASP A N 1
ATOM 2183 C CA . ASP A 1 290 ? 3.471 -0.951 18.488 1.00 64.19 290 ASP A CA 1
ATOM 2184 C C . ASP A 1 290 ? 4.560 -0.102 19.149 1.00 64.19 290 ASP A C 1
ATOM 2186 O O . ASP A 1 290 ? 4.894 -0.307 20.319 1.00 64.19 290 ASP A O 1
ATOM 2190 N N . ASP A 1 291 ? 5.139 0.865 18.435 1.00 61.91 291 ASP A N 1
ATOM 2191 C CA . ASP A 1 291 ? 6.303 1.610 18.916 1.00 61.91 291 ASP A CA 1
ATOM 2192 C C . ASP A 1 291 ? 6.054 2.422 20.196 1.00 61.91 291 ASP A C 1
ATOM 2194 O O . ASP A 1 291 ? 7.003 2.851 20.860 1.00 61.91 291 ASP A O 1
ATOM 2198 N N . ARG A 1 292 ? 4.785 2.693 20.533 1.00 57.19 292 ARG A N 1
ATOM 2199 C CA . ARG A 1 292 ? 4.425 3.701 21.543 1.00 57.19 292 ARG A CA 1
ATOM 2200 C C . ARG A 1 292 ? 3.354 3.278 22.543 1.00 57.19 292 ARG A C 1
ATOM 2202 O O . ARG A 1 292 ? 3.221 3.949 23.567 1.00 57.19 292 ARG A O 1
ATOM 2209 N N . VAL A 1 293 ? 2.597 2.210 22.284 1.00 59.59 293 VAL A N 1
ATOM 2210 C CA . VAL A 1 293 ? 1.467 1.791 23.130 1.00 59.59 293 VAL A CA 1
ATOM 2211 C C . VAL A 1 293 ? 1.403 0.267 23.208 1.00 59.59 293 VAL A C 1
ATOM 2213 O O . VAL A 1 293 ? 1.470 -0.424 22.200 1.00 59.59 293 VAL A O 1
ATOM 2216 N N . GLU A 1 294 ? 1.268 -0.269 24.422 1.00 59.16 294 GLU A N 1
ATOM 2217 C CA . GLU A 1 294 ? 1.096 -1.707 24.624 1.00 59.16 294 GLU A CA 1
ATOM 2218 C C . GLU A 1 294 ? -0.326 -2.133 24.239 1.00 59.16 294 GLU A C 1
ATOM 2220 O O . GLU A 1 294 ? -1.315 -1.672 24.818 1.00 59.16 294 GLU A O 1
ATOM 2225 N N . VAL A 1 295 ? -0.434 -3.058 23.287 1.00 61.06 295 VAL A N 1
ATOM 2226 C CA . VAL A 1 295 ? -1.718 -3.654 22.907 1.00 61.06 295 VAL A CA 1
ATOM 2227 C C . VAL A 1 295 ? -2.163 -4.620 23.997 1.00 61.06 295 VAL A C 1
ATOM 2229 O O . VAL A 1 295 ? -1.440 -5.547 24.361 1.00 61.06 295 VAL A O 1
ATOM 2232 N N . LYS A 1 296 ? -3.375 -4.425 24.519 1.00 57.09 296 LYS A N 1
ATOM 2233 C CA . LYS A 1 296 ? -4.025 -5.380 25.426 1.00 57.09 296 LYS A CA 1
ATOM 2234 C C . LYS A 1 296 ? -4.898 -6.327 24.609 1.00 57.09 296 LYS A C 1
ATOM 2236 O O . LYS A 1 296 ? -5.637 -5.864 23.745 1.00 57.09 296 LYS A O 1
ATOM 2241 N N . THR A 1 297 ? -4.846 -7.625 24.910 1.00 56.72 297 THR A N 1
ATOM 2242 C CA . THR A 1 297 ? -5.637 -8.650 24.212 1.00 56.72 297 THR A CA 1
ATOM 2243 C C . THR A 1 297 ? -7.134 -8.313 24.216 1.00 56.72 297 THR A C 1
ATOM 2245 O O . THR A 1 297 ? -7.742 -8.183 25.277 1.00 56.72 297 THR A O 1
ATOM 2248 N N . SER A 1 298 ? -7.715 -8.172 23.026 1.00 55.66 298 SER A N 1
ATOM 2249 C CA . SER A 1 298 ? -9.123 -7.882 22.742 1.00 55.66 298 SER A CA 1
ATOM 2250 C C . SER A 1 298 ? -9.448 -8.210 21.275 1.00 55.66 298 SER A C 1
ATOM 2252 O O . SER A 1 298 ? -8.549 -8.467 20.476 1.00 55.66 298 SER A O 1
ATOM 2254 N N . GLU A 1 299 ? -10.720 -8.134 20.881 1.00 57.06 299 GLU A N 1
ATOM 2255 C CA . GLU A 1 299 ? -11.125 -8.213 19.462 1.00 57.06 299 GLU A CA 1
ATOM 2256 C C . GLU A 1 299 ? -10.484 -7.108 18.602 1.00 57.06 299 GLU A C 1
ATOM 2258 O O . GLU A 1 299 ? -10.226 -7.294 17.415 1.00 57.06 299 GLU A O 1
ATOM 2263 N N . ALA A 1 300 ? -10.167 -5.963 19.213 1.00 56.28 300 ALA A N 1
ATOM 2264 C CA . ALA A 1 300 ? -9.513 -4.836 18.561 1.00 56.28 300 ALA A CA 1
ATOM 2265 C C . ALA A 1 300 ? -7.976 -4.924 18.591 1.00 56.28 300 ALA A C 1
ATOM 2267 O O . ALA A 1 300 ? -7.323 -4.034 18.053 1.00 56.28 300 ALA A O 1
ATOM 2268 N N . GLY A 1 301 ? -7.378 -5.985 19.143 1.00 60.62 301 GLY A N 1
ATOM 2269 C CA . GLY A 1 301 ? -5.928 -6.189 19.109 1.00 60.62 301 GLY A CA 1
ATOM 2270 C C . GLY A 1 301 ? -5.445 -7.321 20.014 1.00 60.62 301 GLY A C 1
ATOM 2271 O O . GLY A 1 301 ? -5.834 -7.419 21.171 1.00 60.62 301 GLY A O 1
ATOM 2272 N N . ILE A 1 302 ? -4.564 -8.169 19.499 1.00 63.81 302 ILE A N 1
ATOM 2273 C CA . ILE A 1 302 ? -3.871 -9.246 20.204 1.00 63.81 302 ILE A CA 1
ATOM 2274 C C . ILE A 1 302 ? -2.477 -8.733 20.569 1.00 63.81 302 ILE A C 1
ATOM 2276 O O . ILE A 1 302 ? -1.790 -8.154 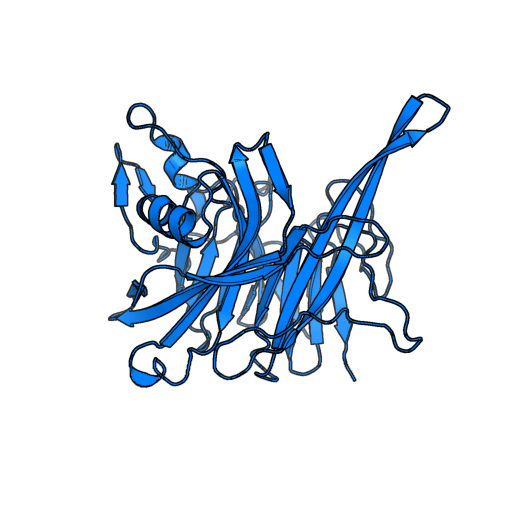19.729 1.00 63.81 302 ILE A O 1
ATOM 2280 N N . LYS A 1 303 ? -2.067 -8.922 21.829 1.00 64.00 303 LYS A N 1
ATOM 2281 C CA . LYS A 1 303 ? -0.724 -8.553 22.292 1.00 64.00 303 LYS A CA 1
ATOM 2282 C C . LYS A 1 303 ? 0.340 -9.395 21.577 1.00 64.00 303 LYS A C 1
ATOM 2284 O O . LYS A 1 303 ? 0.176 -10.609 21.487 1.00 64.00 303 LYS A O 1
ATOM 2289 N N . ARG A 1 304 ? 1.435 -8.760 21.147 1.00 66.44 304 ARG A N 1
ATOM 2290 C CA . ARG A 1 304 ? 2.596 -9.432 20.542 1.00 66.44 304 ARG A CA 1
ATOM 2291 C C . ARG A 1 304 ? 3.359 -10.348 21.511 1.00 66.44 304 ARG A C 1
ATOM 2293 O O . ARG A 1 304 ? 3.474 -10.030 22.700 1.00 66.44 304 ARG A O 1
ATOM 2300 N N . GLY A 1 305 ? 3.954 -11.417 20.984 1.00 57.91 305 GLY A N 1
ATOM 2301 C CA . GLY A 1 305 ? 5.179 -12.022 21.522 1.00 57.91 305 GLY A CA 1
ATOM 2302 C C . GLY A 1 305 ? 6.435 -11.177 21.239 1.00 57.91 305 GLY A C 1
ATOM 2303 O O . GLY A 1 305 ? 6.361 -10.149 20.569 1.00 57.91 305 GLY A O 1
ATOM 2304 N N . ASP A 1 306 ? 7.601 -11.603 21.737 1.00 48.81 306 ASP A N 1
ATOM 2305 C CA . ASP A 1 306 ? 8.852 -10.816 21.707 1.00 48.81 306 ASP A CA 1
ATOM 2306 C C . ASP A 1 306 ? 9.326 -10.412 20.290 1.00 48.81 306 ASP A C 1
ATOM 2308 O O . ASP A 1 306 ? 10.028 -9.411 20.152 1.00 48.81 306 ASP A O 1
ATOM 2312 N N . ASN A 1 307 ? 8.879 -11.120 19.243 1.00 51.97 307 ASN A N 1
ATOM 2313 C CA . ASN A 1 307 ? 9.214 -10.876 17.831 1.00 51.97 307 ASN A CA 1
ATOM 2314 C C . ASN A 1 307 ? 7.978 -10.752 16.910 1.00 51.97 307 ASN A C 1
ATOM 2316 O O . ASN A 1 307 ? 8.096 -10.873 15.690 1.00 51.97 307 ASN A O 1
ATOM 2320 N N . GLU A 1 308 ? 6.788 -10.534 17.474 1.00 63.69 308 GLU A N 1
ATOM 2321 C CA . GLU A 1 308 ? 5.539 -10.412 16.711 1.00 63.69 308 GLU A CA 1
ATOM 2322 C C . GLU A 1 308 ? 5.104 -8.942 16.581 1.00 63.69 308 GLU A C 1
ATOM 2324 O O . GLU A 1 308 ? 5.495 -8.082 17.371 1.00 63.69 308 GLU A O 1
ATOM 2329 N N . PHE A 1 309 ? 4.261 -8.645 15.593 1.00 70.88 309 PHE A N 1
ATOM 2330 C CA . PHE A 1 309 ? 3.462 -7.416 15.597 1.00 70.88 309 PHE A CA 1
ATOM 2331 C C . PHE A 1 309 ? 2.182 -7.671 16.373 1.00 70.88 309 PHE A C 1
ATOM 2333 O O . PHE A 1 309 ? 1.641 -8.776 16.310 1.00 70.88 309 PHE A O 1
ATOM 2340 N N . ALA A 1 310 ? 1.635 -6.663 17.037 1.00 80.69 310 ALA A N 1
ATOM 2341 C CA . ALA A 1 310 ? 0.248 -6.736 17.433 1.00 80.69 310 ALA A CA 1
ATOM 2342 C C . ALA A 1 310 ? -0.657 -6.671 16.207 1.00 80.69 310 ALA A C 1
ATOM 2344 O O . ALA A 1 310 ? -0.413 -5.958 15.228 1.00 80.69 310 ALA A O 1
ATOM 2345 N N . TYR A 1 311 ? -1.747 -7.421 16.279 1.00 87.38 311 TYR A N 1
ATOM 2346 C CA . TYR A 1 311 ? -2.706 -7.521 15.193 1.00 87.38 311 TYR A CA 1
ATOM 2347 C C . TYR A 1 311 ? -4.118 -7.728 15.720 1.00 87.38 311 TYR A C 1
ATOM 2349 O O . TYR A 1 311 ? -4.320 -8.286 16.792 1.00 87.38 311 TYR A O 1
ATOM 2357 N N . SER A 1 312 ? -5.115 -7.312 14.954 1.00 89.12 312 SER A N 1
ATOM 2358 C CA . SER A 1 312 ? -6.514 -7.676 15.168 1.00 89.12 312 SER A CA 1
ATOM 2359 C C . SER A 1 312 ? -6.913 -8.707 14.125 1.00 89.12 312 SER A C 1
ATOM 2361 O O . SER A 1 312 ? -6.627 -8.539 12.938 1.00 89.12 312 SER A O 1
ATOM 2363 N N . LYS A 1 313 ? -7.620 -9.748 14.557 1.00 90.38 313 LYS A N 1
ATOM 2364 C CA . LYS A 1 313 ? -8.342 -10.662 13.672 1.00 90.38 313 LYS A CA 1
ATOM 2365 C C . LYS A 1 313 ? -9.806 -10.245 13.683 1.00 90.38 313 LYS A C 1
ATOM 2367 O O . LYS A 1 313 ? -10.439 -10.308 14.731 1.00 90.38 313 LYS A O 1
ATOM 2372 N N . ILE A 1 314 ? -10.328 -9.824 12.534 1.00 91.44 314 ILE A N 1
ATOM 2373 C CA . ILE A 1 314 ? -11.738 -9.451 12.393 1.00 91.44 314 ILE A CA 1
ATOM 2374 C C . ILE A 1 314 ? -12.439 -10.555 11.610 1.00 91.44 314 ILE A C 1
ATOM 2376 O O . ILE A 1 314 ? -11.983 -10.935 10.530 1.00 91.44 314 ILE A O 1
ATOM 2380 N N . ILE A 1 315 ? -13.522 -11.072 12.186 1.00 91.19 315 ILE A N 1
ATOM 2381 C CA . ILE A 1 315 ? -14.366 -12.108 11.593 1.00 91.19 315 ILE A CA 1
ATOM 2382 C C . ILE A 1 315 ? -15.712 -11.464 11.271 1.00 91.19 315 ILE A C 1
ATOM 2384 O O . ILE A 1 315 ? -16.347 -10.873 12.142 1.00 91.19 315 ILE A O 1
ATOM 2388 N N . PHE A 1 316 ? -16.113 -11.553 10.013 1.00 89.69 316 PHE A N 1
ATOM 2389 C CA . PHE A 1 316 ? -17.410 -11.133 9.515 1.00 89.69 316 PHE A CA 1
ATOM 2390 C C . PHE A 1 316 ? -18.396 -12.309 9.568 1.00 89.69 316 PHE A C 1
ATOM 2392 O O . PHE A 1 316 ? -17.963 -13.460 9.460 1.00 89.69 316 PHE A O 1
ATOM 2399 N N . PRO A 1 317 ? -19.698 -12.030 9.751 1.00 81.44 317 PRO A N 1
ATOM 2400 C CA . PRO A 1 317 ? -20.739 -13.053 9.710 1.00 81.44 317 PRO A CA 1
ATOM 2401 C C . PRO A 1 317 ? -20.859 -13.748 8.343 1.00 81.44 317 PRO A C 1
ATOM 2403 O O . PRO A 1 317 ? -20.302 -13.246 7.335 1.00 81.44 317 PRO A O 1
#

Mean predicted aligned error: 5.48 Å